Protein AF-A0A3P7V3N7-F1 (afdb_monomer_lite)

Sequence (276 aa):
MIGAKERSRIWDQPQFWEDAFLDAVARERDLIGLDHSPTALLERYSKLSIPERKLWDLKEDRILATVLHNLIAYMVMMKAAKQEIYNVGYRLLGRCRLGSDFSHSISHLLECVAELNGNSIDLIPSMSNSIYQHAFTITIPDPHSDPGNSLILEVYETAYLLRTLGGAIESVRNLANILAIIMIAKAKACVILEVSGDEVNATQMYCKKTKSLFHAIQAAMKRLSYEAKAITNPIQFCMKMVRNADSLQRNLAALGVAEGLEFSNSKFAPRKCAFS

Foldseek 3Di:
DQDPVRQDCCLQDLVSLVVQLVVQLQVLCVLVVNDDDPVVNVVVLVPDDLLRNLVNLVVLLVQLLQSLLVSLQVSQQSVHDLVSSLVSQVVSLVVSPHQPVSSVVSVVVNVCSVPGHNRNRDHADHPSGHQWDDKFWKFFPDPPDPPGFIWIWIHGLFWIWTAHSSGDTPDIGGLVQFFKKKDLLQLQKIWTWGDDPLATDITIMHTPPSVVVRVSSVVSLVSVVKDKDKDPQVLVVVVVRHPPCPVVNVVPVVSDDMIMIGIDHPVPPGPPNPDD

Structure (mmCIF, N/CA/C/O backbone):
data_AF-A0A3P7V3N7-F1
#
_entry.id   AF-A0A3P7V3N7-F1
#
loop_
_atom_site.group_PDB
_atom_site.id
_atom_site.type_symbol
_atom_site.label_atom_id
_atom_site.label_alt_id
_atom_site.label_comp_id
_atom_site.label_asym_id
_atom_site.label_entity_id
_atom_site.label_seq_id
_atom_site.pdbx_PDB_ins_code
_atom_site.Cartn_x
_atom_site.Cartn_y
_atom_site.Cartn_z
_atom_site.occupancy
_atom_site.B_iso_or_equiv
_atom_site.auth_seq_id
_atom_site.auth_comp_id
_atom_site.auth_asym_id
_atom_site.auth_atom_id
_atom_site.pdbx_PDB_model_num
ATOM 1 N N . MET A 1 1 ? -24.814 -13.360 18.017 1.00 52.88 1 MET A N 1
ATOM 2 C CA . MET A 1 1 ? -24.482 -12.151 18.808 1.00 52.88 1 MET A CA 1
ATOM 3 C C . MET A 1 1 ? -24.429 -12.546 20.270 1.00 52.88 1 MET A C 1
ATOM 5 O O . MET A 1 1 ? -25.396 -13.132 20.735 1.00 52.88 1 MET A O 1
ATOM 9 N N . ILE A 1 2 ? -23.322 -12.267 20.961 1.00 56.03 2 ILE A N 1
ATOM 10 C CA . ILE A 1 2 ? -23.134 -12.617 22.378 1.00 56.03 2 ILE A CA 1
ATOM 11 C C . ILE A 1 2 ? -24.223 -11.917 23.209 1.00 56.03 2 ILE A C 1
ATOM 13 O O . ILE A 1 2 ? -24.432 -10.702 23.076 1.00 56.03 2 ILE A O 1
ATOM 17 N N . GLY A 1 3 ? -24.963 -12.682 24.015 1.00 61.38 3 GLY A N 1
ATOM 18 C CA . GLY A 1 3 ? -25.983 -12.137 24.911 1.00 61.38 3 GLY A CA 1
ATOM 19 C C . GLY A 1 3 ? -25.349 -11.249 25.985 1.00 61.38 3 GLY A C 1
ATOM 20 O O . GLY A 1 3 ? -24.213 -11.475 26.392 1.00 61.38 3 GLY A O 1
ATOM 21 N N . ALA A 1 4 ? -26.070 -10.241 26.487 1.00 59.72 4 ALA A N 1
ATOM 22 C CA . ALA A 1 4 ? -25.528 -9.302 27.482 1.00 59.72 4 ALA A CA 1
ATOM 23 C C . ALA A 1 4 ? -24.993 -9.986 28.762 1.00 59.72 4 ALA A C 1
ATOM 25 O O . ALA A 1 4 ? -24.109 -9.444 29.415 1.00 59.72 4 ALA A O 1
ATOM 26 N N . LYS A 1 5 ? -25.492 -11.188 29.098 1.00 62.94 5 LYS A N 1
ATOM 27 C CA . LYS A 1 5 ? -25.042 -11.995 30.247 1.00 62.94 5 LYS A CA 1
ATOM 28 C C . LYS A 1 5 ? -23.786 -12.841 29.987 1.00 62.94 5 LYS A C 1
ATOM 30 O O . LYS A 1 5 ? -23.174 -13.294 30.943 1.00 62.94 5 LYS A O 1
ATOM 35 N N . GLU A 1 6 ? -23.393 -13.037 28.730 1.00 76.81 6 GLU A N 1
ATOM 36 C CA . GLU A 1 6 ? -22.224 -13.844 28.330 1.00 76.81 6 GLU A CA 1
ATOM 37 C C . GLU A 1 6 ? -21.022 -12.976 27.928 1.00 76.81 6 GLU A C 1
ATOM 39 O O . GLU A 1 6 ? -19.937 -13.474 27.627 1.00 76.81 6 GLU A O 1
ATOM 44 N N . ARG A 1 7 ? -21.202 -11.652 27.908 1.00 86.12 7 ARG A N 1
ATOM 45 C CA . ARG A 1 7 ? -20.156 -10.709 27.537 1.00 86.12 7 ARG A CA 1
ATOM 46 C C . ARG A 1 7 ? -19.192 -10.491 28.709 1.00 86.12 7 ARG A C 1
ATOM 48 O O . ARG A 1 7 ? -19.587 -10.019 29.771 1.00 86.12 7 ARG A O 1
ATOM 55 N N . SER A 1 8 ? -17.910 -10.779 28.484 1.00 88.06 8 SER A N 1
ATOM 56 C CA . SER A 1 8 ? -16.847 -10.527 29.467 1.00 88.06 8 SER A CA 1
ATOM 57 C C . SER A 1 8 ? -16.746 -9.045 29.856 1.00 88.06 8 SER A C 1
ATOM 59 O O . SER A 1 8 ? -16.871 -8.158 29.014 1.00 88.06 8 SER A O 1
ATOM 61 N N . ARG A 1 9 ? -16.450 -8.780 31.134 1.00 90.00 9 ARG A N 1
ATOM 62 C CA . ARG A 1 9 ? -16.194 -7.426 31.660 1.00 90.00 9 ARG A CA 1
ATOM 63 C C . ARG A 1 9 ? -14.862 -6.836 31.188 1.00 90.00 9 ARG A C 1
ATOM 65 O O . ARG A 1 9 ? -14.623 -5.651 31.384 1.00 90.00 9 ARG A O 1
ATOM 72 N N . ILE A 1 10 ? -13.989 -7.645 30.580 1.00 92.50 10 ILE A N 1
ATOM 73 C CA . ILE A 1 10 ? -12.700 -7.169 30.057 1.00 92.50 10 ILE A CA 1
ATOM 74 C C . ILE A 1 10 ? -12.887 -6.121 28.950 1.00 92.50 10 ILE A C 1
ATOM 76 O O . ILE A 1 10 ? -12.109 -5.182 28.862 1.00 92.50 10 ILE A O 1
ATOM 80 N N . TRP A 1 11 ? -13.969 -6.222 28.170 1.00 93.12 11 TRP A N 1
ATOM 81 C CA . TRP A 1 11 ? -14.286 -5.282 27.089 1.00 93.12 11 TRP A CA 1
ATOM 82 C C . TRP A 1 11 ? -14.673 -3.887 27.598 1.00 93.12 11 TRP A C 1
ATOM 84 O O . TRP A 1 11 ? -14.670 -2.937 26.819 1.00 93.12 11 TRP A O 1
ATOM 94 N N . ASP A 1 12 ? -15.001 -3.764 28.888 1.00 92.75 12 ASP A N 1
ATOM 95 C CA . ASP A 1 12 ? -15.263 -2.489 29.563 1.00 92.75 12 ASP A CA 1
ATOM 96 C C . ASP A 1 12 ? -13.987 -1.830 30.102 1.00 92.75 12 ASP A C 1
ATOM 98 O O . ASP A 1 12 ? -14.056 -0.724 30.625 1.00 92.75 12 ASP A O 1
ATOM 102 N N . GLN A 1 13 ? -12.828 -2.491 30.004 1.00 95.81 13 GLN A N 1
ATOM 103 C CA . GLN A 1 13 ? -11.552 -1.950 30.465 1.00 95.81 13 GLN A CA 1
ATOM 104 C C . GLN A 1 13 ? -10.866 -1.190 29.321 1.00 95.81 13 GLN A C 1
ATOM 106 O O . GLN A 1 13 ? -10.436 -1.822 28.355 1.00 95.81 13 GLN A O 1
ATOM 111 N N . PRO A 1 14 ? -10.692 0.143 29.401 1.00 94.75 14 PRO A N 1
ATOM 112 C CA . PRO A 1 14 ? -10.059 0.912 28.324 1.00 94.75 14 PRO A CA 1
ATOM 113 C C . PRO A 1 14 ? -8.606 0.491 28.080 1.00 94.75 14 PRO A C 1
ATOM 115 O O . PRO A 1 14 ? -8.167 0.419 26.936 1.00 94.75 14 PRO A O 1
ATOM 118 N N . GLN A 1 15 ? -7.891 0.139 29.155 1.00 95.94 15 GLN A N 1
ATOM 119 C CA . GLN A 1 15 ? -6.503 -0.321 29.095 1.00 95.94 15 GLN A CA 1
ATOM 120 C C . GLN A 1 15 ? -6.343 -1.569 28.221 1.00 95.94 15 GLN A C 1
ATOM 122 O O . GLN A 1 15 ? -5.408 -1.644 27.435 1.00 95.94 15 GLN A O 1
ATOM 127 N N . PHE A 1 16 ? -7.293 -2.507 28.295 1.00 97.38 16 PHE A N 1
ATOM 128 C CA . PHE A 1 16 ? -7.260 -3.714 27.472 1.00 97.38 16 PHE A CA 1
ATOM 129 C C . PHE A 1 16 ? -7.229 -3.378 25.973 1.00 97.38 16 PHE A C 1
ATOM 131 O O . PHE A 1 16 ? -6.487 -3.999 25.218 1.00 97.38 16 PHE A O 1
ATOM 138 N N . TRP A 1 17 ? -8.009 -2.385 25.536 1.00 98.06 17 TRP A N 1
ATOM 139 C CA . TRP A 1 17 ? -8.050 -1.980 24.130 1.00 98.06 17 TRP A CA 1
ATOM 140 C C . TRP A 1 17 ? -6.769 -1.274 23.686 1.00 98.06 17 TRP A C 1
ATOM 142 O O . TRP A 1 17 ? -6.326 -1.474 22.557 1.00 98.06 17 TRP A O 1
ATOM 152 N N . GLU A 1 18 ? -6.156 -0.478 24.564 1.00 97.94 18 GLU A N 1
ATOM 153 C CA . GLU A 1 18 ? -4.856 0.140 24.285 1.00 97.94 18 GLU A CA 1
ATOM 154 C C . GLU A 1 18 ? -3.741 -0.900 24.172 1.00 97.94 18 GLU A C 1
ATOM 156 O O . GLU A 1 18 ? -2.968 -0.851 23.218 1.00 97.94 18 GLU A O 1
ATOM 161 N N . ASP A 1 19 ? -3.689 -1.862 25.092 1.00 97.94 19 ASP A N 1
ATOM 162 C CA . ASP A 1 19 ? -2.689 -2.931 25.066 1.00 97.94 19 ASP A CA 1
ATOM 163 C C . ASP A 1 19 ? -2.882 -3.815 23.827 1.00 97.94 19 ASP A C 1
ATOM 165 O O . ASP A 1 19 ? -1.937 -4.060 23.081 1.00 97.94 19 ASP A O 1
ATOM 169 N N . ALA A 1 20 ? -4.130 -4.194 23.522 1.00 97.75 20 ALA A N 1
ATOM 170 C CA . ALA A 1 20 ? -4.454 -4.962 22.322 1.00 97.75 20 ALA A CA 1
ATOM 171 C C . ALA A 1 20 ? -4.059 -4.228 21.030 1.00 97.75 20 ALA A C 1
ATOM 173 O O . ALA A 1 20 ? -3.601 -4.861 20.077 1.00 97.75 20 ALA A O 1
ATOM 174 N N . PHE A 1 21 ? -4.218 -2.900 20.987 1.00 98.12 21 PHE A N 1
ATOM 175 C CA . PHE A 1 21 ? -3.749 -2.080 19.874 1.00 98.12 21 PHE A CA 1
ATOM 176 C C . PHE A 1 21 ? -2.225 -2.133 19.743 1.00 98.12 21 PHE A C 1
ATOM 178 O O . PHE A 1 21 ? -1.719 -2.398 18.653 1.00 98.12 21 PHE A O 1
ATOM 185 N N . LEU A 1 22 ? -1.495 -1.909 20.838 1.00 96.50 22 LEU A N 1
ATOM 186 C CA . LEU A 1 22 ? -0.032 -1.910 20.836 1.00 96.50 22 LEU A CA 1
ATOM 187 C C . LEU A 1 22 ? 0.534 -3.276 20.430 1.00 96.50 22 LEU A C 1
ATOM 189 O O . LEU A 1 22 ? 1.422 -3.329 19.579 1.00 96.50 22 LEU A O 1
ATOM 193 N N . ASP A 1 23 ? -0.031 -4.364 20.952 1.00 96.06 23 ASP A N 1
ATOM 194 C CA . ASP A 1 23 ? 0.361 -5.733 20.613 1.00 96.06 23 ASP A CA 1
ATOM 195 C C . ASP A 1 23 ? 0.090 -6.059 19.139 1.00 96.06 23 ASP A C 1
ATOM 197 O O . ASP A 1 23 ? 0.915 -6.677 18.460 1.00 96.06 23 ASP A O 1
ATOM 201 N N . ALA A 1 24 ? -1.067 -5.641 18.615 1.00 95.44 24 ALA A N 1
ATOM 202 C CA . ALA A 1 24 ? -1.417 -5.851 17.214 1.00 95.44 24 ALA A CA 1
ATOM 203 C C . ALA A 1 24 ? -0.514 -5.044 16.270 1.00 95.44 24 ALA A C 1
ATOM 205 O O . ALA A 1 24 ? -0.070 -5.572 15.250 1.00 95.44 24 ALA A O 1
ATOM 206 N N . VAL A 1 25 ? -0.198 -3.793 16.621 1.00 94.94 25 VAL A N 1
ATOM 207 C CA . VAL A 1 25 ? 0.746 -2.958 15.867 1.00 94.94 25 VAL A CA 1
ATOM 208 C C . VAL A 1 25 ? 2.150 -3.559 15.895 1.00 94.94 25 VAL A C 1
ATOM 210 O O . VAL A 1 25 ? 2.780 -3.643 14.843 1.00 94.94 25 VAL A O 1
ATOM 213 N N . ALA A 1 26 ? 2.640 -3.993 17.061 1.00 92.31 26 ALA A N 1
ATOM 214 C CA . ALA A 1 26 ? 3.951 -4.628 17.191 1.00 92.31 26 ALA A CA 1
ATOM 215 C C . ALA A 1 26 ? 4.047 -5.868 16.294 1.00 92.31 26 ALA A C 1
ATOM 217 O O . ALA A 1 26 ? 4.934 -5.954 15.450 1.00 92.31 26 ALA A O 1
ATOM 218 N N . ARG A 1 27 ? 3.046 -6.753 16.361 1.00 91.25 27 ARG A N 1
ATOM 219 C CA . ARG A 1 27 ? 2.981 -7.940 15.502 1.00 91.25 27 ARG A CA 1
ATOM 220 C C . ARG A 1 27 ? 2.985 -7.594 14.012 1.00 91.25 27 ARG A C 1
ATOM 222 O O . ARG A 1 27 ? 3.679 -8.244 13.237 1.00 91.25 27 ARG A O 1
ATOM 229 N N . GLU A 1 28 ? 2.200 -6.607 13.583 1.00 91.19 28 GLU A N 1
ATOM 230 C CA . GLU A 1 28 ? 2.175 -6.211 12.170 1.00 91.19 28 GLU A CA 1
ATOM 231 C C . GLU A 1 28 ? 3.518 -5.630 11.721 1.00 91.19 28 GLU A C 1
ATOM 233 O O . GLU A 1 28 ? 3.981 -5.966 10.630 1.00 91.19 28 GLU A O 1
ATOM 238 N N . ARG A 1 29 ? 4.180 -4.823 12.563 1.00 90.38 29 ARG A N 1
ATOM 239 C CA . ARG A 1 29 ? 5.534 -4.317 12.291 1.00 90.38 29 ARG A CA 1
ATOM 240 C C . ARG A 1 29 ? 6.539 -5.459 12.148 1.00 90.38 29 ARG A C 1
ATOM 242 O O . ARG A 1 29 ? 7.332 -5.414 11.206 1.00 90.38 29 ARG A O 1
ATOM 249 N N . ASP A 1 30 ? 6.485 -6.480 13.001 1.00 87.69 30 ASP A N 1
ATOM 250 C CA . ASP A 1 30 ? 7.354 -7.662 12.910 1.00 87.69 30 ASP A CA 1
ATOM 251 C C . ASP A 1 30 ? 7.165 -8.380 11.569 1.00 87.69 30 ASP A C 1
ATOM 253 O O . ASP A 1 30 ? 8.128 -8.627 10.839 1.00 87.69 30 ASP A O 1
ATOM 257 N N . LEU A 1 31 ? 5.908 -8.665 11.207 1.00 85.38 31 LEU A N 1
ATOM 258 C CA . LEU A 1 31 ? 5.558 -9.431 10.007 1.00 85.38 31 LEU A CA 1
ATOM 259 C C . LEU A 1 31 ? 6.044 -8.770 8.715 1.00 85.38 31 LEU A C 1
ATOM 261 O O . LEU A 1 31 ? 6.457 -9.463 7.785 1.00 85.38 31 LEU A O 1
ATOM 265 N N . ILE A 1 32 ? 6.006 -7.438 8.647 1.00 80.19 32 ILE A N 1
ATOM 266 C CA . ILE A 1 32 ? 6.439 -6.697 7.456 1.00 80.19 32 ILE A CA 1
ATOM 267 C C . ILE A 1 32 ? 7.892 -6.198 7.545 1.00 80.19 32 ILE A C 1
ATOM 269 O O . ILE A 1 32 ? 8.370 -5.517 6.629 1.00 80.19 32 ILE A O 1
ATOM 273 N N . GLY A 1 33 ? 8.594 -6.519 8.637 1.00 80.00 33 GLY A N 1
ATOM 274 C CA . GLY A 1 33 ? 9.985 -6.137 8.874 1.00 80.00 33 GLY A CA 1
ATOM 275 C C . GLY A 1 33 ? 10.189 -4.639 9.112 1.00 80.00 33 GLY A C 1
ATOM 276 O O . GLY A 1 33 ? 11.184 -4.078 8.644 1.00 80.00 33 GLY A O 1
ATOM 277 N N . LEU A 1 34 ? 9.239 -3.976 9.781 1.00 80.81 34 LEU A N 1
ATOM 278 C CA . LEU A 1 34 ? 9.401 -2.630 10.339 1.00 80.81 34 LEU A CA 1
ATOM 279 C C . LEU A 1 34 ? 9.853 -2.637 11.802 1.00 80.81 34 LEU A C 1
ATOM 281 O O . LEU A 1 34 ? 10.361 -1.607 12.248 1.00 80.81 34 LEU A O 1
ATOM 285 N N . ASP A 1 35 ? 9.743 -3.751 12.526 1.00 76.69 35 ASP A N 1
ATOM 286 C CA . ASP A 1 35 ? 10.222 -3.810 13.907 1.00 76.69 35 ASP A CA 1
ATOM 287 C C . ASP A 1 35 ? 11.753 -3.777 13.977 1.00 76.69 35 ASP A C 1
ATOM 289 O O . ASP A 1 35 ? 12.458 -4.569 13.348 1.00 76.69 35 ASP A O 1
ATOM 293 N N . HIS A 1 36 ? 12.273 -2.774 14.681 1.00 66.50 36 HIS A N 1
ATOM 294 C CA . HIS A 1 36 ? 13.702 -2.556 14.866 1.00 66.50 36 HIS A CA 1
ATOM 295 C C . HIS A 1 36 ? 13.946 -2.015 16.270 1.00 66.50 36 HIS A C 1
ATOM 297 O O . HIS A 1 36 ? 13.225 -1.138 16.746 1.00 66.50 36 HIS A O 1
ATOM 303 N N . SER A 1 37 ? 15.056 -2.444 16.880 1.00 72.50 37 SER A N 1
ATOM 304 C CA . SER A 1 37 ? 15.587 -1.791 18.080 1.00 72.50 37 SER A CA 1
ATOM 305 C C . SER A 1 37 ? 15.686 -0.268 17.866 1.00 72.50 37 SER A C 1
ATOM 307 O O . SER A 1 37 ? 16.150 0.153 16.796 1.00 72.50 37 SER A O 1
ATOM 309 N N . PRO A 1 38 ? 15.318 0.566 18.862 1.00 69.69 38 PRO A N 1
ATOM 310 C CA . PRO A 1 38 ? 15.314 2.025 18.736 1.00 69.69 38 PRO A CA 1
ATOM 311 C C . PRO A 1 38 ? 16.618 2.603 18.167 1.00 69.69 38 PRO A C 1
ATOM 313 O O . PRO A 1 38 ? 16.592 3.495 17.321 1.00 69.69 38 PRO A O 1
ATOM 316 N N . THR A 1 39 ? 17.770 2.062 18.569 1.00 73.31 39 THR A N 1
ATOM 317 C CA . THR A 1 39 ? 19.085 2.516 18.091 1.00 73.31 39 THR A CA 1
ATOM 318 C C . THR A 1 39 ? 19.306 2.188 16.614 1.00 73.31 39 THR A C 1
ATOM 320 O O . THR A 1 39 ? 19.735 3.049 15.846 1.00 73.31 39 THR A O 1
ATOM 323 N N . ALA A 1 40 ? 18.961 0.968 16.196 1.00 73.69 40 ALA A N 1
ATOM 324 C CA . ALA A 1 40 ? 19.083 0.540 14.804 1.00 73.69 40 ALA A CA 1
ATOM 325 C C . ALA A 1 40 ? 18.126 1.321 13.888 1.00 73.69 40 ALA A C 1
ATOM 327 O O . ALA A 1 40 ? 18.487 1.666 12.761 1.00 73.69 40 ALA A O 1
ATOM 328 N N . LEU A 1 41 ? 16.926 1.644 14.384 1.00 74.94 41 LEU A N 1
ATOM 329 C CA . LEU A 1 41 ? 15.950 2.456 13.663 1.00 74.94 41 LEU A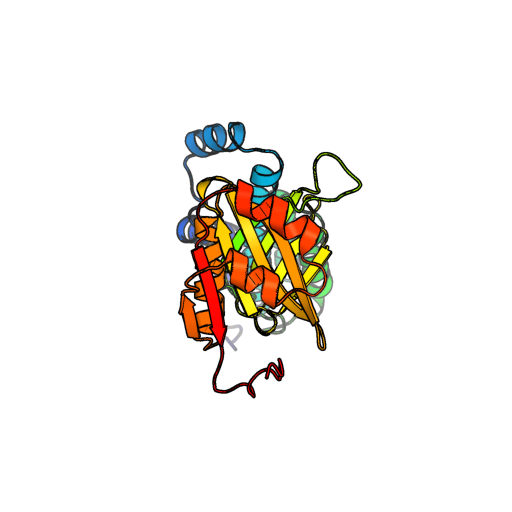 CA 1
ATOM 330 C C . LEU A 1 41 ? 16.476 3.875 13.420 1.00 74.94 41 LEU A C 1
ATOM 332 O O . LEU A 1 41 ? 16.444 4.346 12.284 1.00 74.94 41 LEU A O 1
ATOM 336 N N . LEU A 1 42 ? 17.002 4.537 14.455 1.00 77.62 42 LEU A N 1
ATOM 337 C CA . LEU A 1 42 ? 17.545 5.896 14.351 1.00 77.62 42 LEU A CA 1
ATOM 338 C C . LEU A 1 42 ? 18.747 5.958 13.403 1.00 77.62 42 LEU A C 1
ATOM 340 O O . LEU A 1 42 ? 18.817 6.834 12.535 1.00 77.62 42 LEU A O 1
ATOM 344 N N . GLU A 1 43 ? 19.665 4.996 13.512 1.00 80.50 43 GLU A N 1
ATOM 345 C CA . GLU A 1 43 ? 20.828 4.932 12.630 1.00 80.50 43 GLU A CA 1
ATOM 346 C C . GLU A 1 43 ? 20.400 4.710 11.173 1.00 80.50 43 GLU A C 1
ATOM 348 O O . GLU A 1 43 ? 20.886 5.386 10.263 1.00 80.50 43 GLU A O 1
ATOM 353 N N . ARG A 1 44 ? 19.429 3.823 10.933 1.00 80.19 44 ARG A N 1
ATOM 354 C CA . ARG A 1 44 ? 18.873 3.597 9.597 1.00 80.19 44 ARG A CA 1
ATOM 355 C C . ARG A 1 44 ? 18.187 4.848 9.059 1.00 80.19 44 ARG A C 1
ATOM 357 O O . ARG A 1 44 ? 18.469 5.240 7.929 1.00 80.19 44 ARG A O 1
ATOM 364 N N . TYR A 1 45 ? 17.323 5.477 9.853 1.00 81.12 45 TYR A N 1
ATOM 365 C CA . TYR A 1 45 ? 16.524 6.638 9.453 1.00 81.12 45 TYR A CA 1
ATOM 366 C C . TYR A 1 45 ? 17.399 7.840 9.072 1.00 81.12 45 TYR A C 1
ATOM 368 O O . TYR A 1 45 ? 17.109 8.533 8.092 1.00 81.12 45 TYR A O 1
ATOM 376 N N . SER A 1 46 ? 18.518 8.043 9.779 1.00 82.38 46 SER A N 1
ATOM 377 C CA . SER A 1 46 ? 19.487 9.102 9.454 1.00 82.38 46 SER A CA 1
ATOM 378 C C . SER A 1 46 ? 20.166 8.908 8.090 1.00 82.38 46 SER A C 1
ATOM 380 O O . SER A 1 46 ? 20.516 9.887 7.434 1.00 82.38 46 SER A O 1
ATOM 382 N N . LYS A 1 47 ? 20.289 7.659 7.618 1.00 85.56 47 LYS A N 1
ATOM 383 C CA . LYS A 1 47 ? 20.894 7.304 6.322 1.00 85.56 47 LYS A CA 1
ATOM 384 C C . LYS A 1 47 ? 19.897 7.298 5.154 1.00 85.56 47 LYS A C 1
ATOM 386 O O . LYS A 1 47 ? 20.318 7.164 4.006 1.00 85.56 47 LYS A O 1
ATOM 391 N N . LEU A 1 48 ? 18.591 7.412 5.416 1.00 86.12 48 LEU A N 1
ATOM 392 C CA . LEU A 1 48 ? 17.561 7.425 4.372 1.00 86.12 48 LEU A CA 1
ATOM 393 C C . LEU A 1 48 ? 17.533 8.768 3.628 1.00 86.12 48 LEU A C 1
ATOM 395 O O . LEU A 1 48 ? 17.740 9.833 4.212 1.00 86.12 48 LEU A O 1
ATOM 399 N N . SER A 1 49 ? 17.214 8.740 2.334 1.00 87.88 49 SER A N 1
ATOM 400 C CA . SER A 1 49 ? 16.833 9.954 1.608 1.00 87.88 49 SER A CA 1
ATOM 401 C C . SER A 1 49 ? 15.454 10.456 2.058 1.00 87.88 49 SER A C 1
ATOM 403 O O . SER A 1 49 ? 14.684 9.723 2.679 1.00 87.88 49 SER A O 1
ATOM 405 N N . ILE A 1 50 ? 15.103 11.705 1.726 1.00 88.50 50 ILE A N 1
ATOM 406 C CA . ILE A 1 50 ? 13.773 12.265 2.039 1.00 88.50 50 ILE A CA 1
ATOM 407 C C . ILE A 1 50 ? 12.636 11.378 1.490 1.00 88.50 50 ILE A C 1
ATOM 409 O O . ILE A 1 50 ? 11.750 11.029 2.270 1.00 88.50 50 ILE A O 1
ATOM 413 N N . PRO A 1 51 ? 12.654 10.939 0.214 1.00 87.44 51 PRO A N 1
ATOM 414 C CA . PRO A 1 51 ? 11.620 10.038 -0.291 1.00 87.44 51 PRO A CA 1
ATOM 415 C C . PRO A 1 51 ? 11.569 8.681 0.418 1.00 87.44 51 PRO A C 1
ATOM 417 O O . PRO A 1 51 ? 10.494 8.114 0.588 1.00 87.44 51 PRO A O 1
ATOM 420 N N . GLU A 1 52 ? 12.722 8.149 0.834 1.00 88.00 52 GLU A N 1
ATOM 421 C CA . GLU A 1 52 ? 12.772 6.893 1.579 1.00 88.00 52 GLU A CA 1
ATOM 422 C C . GLU A 1 52 ? 12.158 7.072 2.966 1.00 88.00 52 GLU A C 1
ATOM 424 O O . GLU A 1 52 ? 11.348 6.244 3.358 1.00 88.00 52 GLU A O 1
ATOM 429 N N . ARG A 1 53 ? 12.454 8.170 3.674 1.00 89.19 53 ARG A N 1
ATOM 430 C CA . ARG A 1 53 ? 11.779 8.498 4.940 1.00 89.19 53 ARG A CA 1
ATOM 431 C C . ARG A 1 53 ? 10.269 8.591 4.761 1.00 89.19 53 ARG A C 1
ATOM 433 O O . ARG A 1 53 ? 9.541 7.931 5.484 1.00 89.19 53 ARG A O 1
ATOM 440 N N . LYS A 1 54 ? 9.803 9.296 3.727 1.00 89.88 54 LYS A N 1
ATOM 441 C CA . LYS A 1 54 ? 8.367 9.407 3.428 1.00 89.88 54 LYS A CA 1
ATOM 442 C C . LYS A 1 54 ? 7.704 8.068 3.124 1.00 89.88 54 LYS A C 1
ATOM 444 O O . LYS A 1 54 ? 6.576 7.839 3.541 1.00 89.88 54 LYS A O 1
ATOM 449 N N . LEU A 1 55 ? 8.403 7.166 2.441 1.00 89.06 55 LEU A N 1
ATOM 450 C CA . LEU A 1 55 ? 7.926 5.802 2.234 1.00 89.06 55 LEU A CA 1
ATOM 451 C C . LEU A 1 55 ? 7.835 5.012 3.551 1.00 89.06 55 LEU A C 1
ATOM 453 O O . LEU A 1 55 ? 6.931 4.197 3.707 1.00 89.06 55 LEU A O 1
ATOM 457 N N . TRP A 1 56 ? 8.769 5.220 4.479 1.00 87.69 56 TRP A N 1
ATOM 458 C CA . TRP A 1 56 ? 8.720 4.609 5.809 1.00 87.69 56 TRP A CA 1
ATOM 459 C C . TRP A 1 56 ? 7.551 5.142 6.631 1.00 87.69 56 TRP A C 1
ATOM 461 O O . TRP A 1 56 ? 6.764 4.337 7.122 1.00 87.69 56 TRP A O 1
ATOM 471 N N . ASP A 1 57 ? 7.397 6.465 6.686 1.00 89.38 57 ASP A N 1
ATOM 472 C CA . ASP A 1 57 ? 6.283 7.129 7.367 1.00 89.38 57 ASP A CA 1
ATOM 473 C C . ASP A 1 57 ? 4.936 6.611 6.820 1.00 89.38 57 ASP A C 1
ATOM 475 O O . ASP A 1 57 ? 4.064 6.214 7.583 1.00 89.38 57 ASP A O 1
ATOM 479 N N . LEU A 1 58 ? 4.795 6.493 5.491 1.00 88.75 58 LEU A N 1
ATOM 480 C CA . LEU A 1 58 ? 3.579 5.976 4.849 1.00 88.75 58 LEU A CA 1
ATOM 481 C C . LEU A 1 58 ? 3.251 4.527 5.249 1.00 88.75 58 LEU A C 1
ATOM 483 O O . LEU A 1 58 ? 2.083 4.175 5.420 1.00 88.75 58 LEU A O 1
ATOM 487 N N . LYS A 1 59 ? 4.267 3.661 5.348 1.00 88.56 59 LYS A N 1
ATOM 488 C CA . LYS A 1 59 ? 4.064 2.271 5.780 1.00 88.56 59 LYS A CA 1
ATOM 489 C C . LYS A 1 59 ? 3.643 2.213 7.242 1.00 88.56 59 LYS A C 1
ATOM 491 O O . LYS A 1 59 ? 2.734 1.464 7.573 1.00 88.56 59 LYS A O 1
ATOM 496 N N . GLU A 1 60 ? 4.278 3.009 8.088 1.00 91.19 60 GLU A N 1
ATOM 497 C CA . GLU A 1 60 ? 3.949 3.088 9.505 1.00 91.19 60 GLU A CA 1
ATOM 498 C C . GLU A 1 60 ? 2.509 3.580 9.716 1.00 91.19 60 GLU A C 1
ATOM 500 O O . GLU A 1 60 ? 1.708 2.897 10.357 1.00 91.19 60 GLU A O 1
ATOM 505 N N . ASP A 1 61 ? 2.142 4.689 9.069 1.00 92.38 61 ASP A N 1
ATOM 506 C CA . ASP A 1 61 ? 0.792 5.254 9.114 1.00 92.38 61 ASP A CA 1
ATOM 507 C C . ASP A 1 61 ? -0.270 4.234 8.699 1.00 92.38 61 ASP A C 1
ATOM 509 O O . ASP A 1 61 ? -1.318 4.121 9.336 1.00 92.38 61 ASP A O 1
ATOM 513 N N . ARG A 1 62 ? 0.001 3.444 7.654 1.00 90.62 62 ARG A N 1
ATOM 514 C CA . ARG A 1 62 ? -0.942 2.432 7.174 1.00 90.62 62 ARG A CA 1
ATOM 515 C C . ARG A 1 62 ? -1.142 1.304 8.193 1.00 90.62 62 ARG A C 1
ATOM 517 O O . ARG A 1 62 ? -2.277 0.844 8.315 1.00 90.62 62 ARG A O 1
ATOM 524 N N . ILE A 1 63 ? -0.114 0.870 8.937 1.00 93.06 63 ILE A N 1
ATOM 525 C CA . ILE A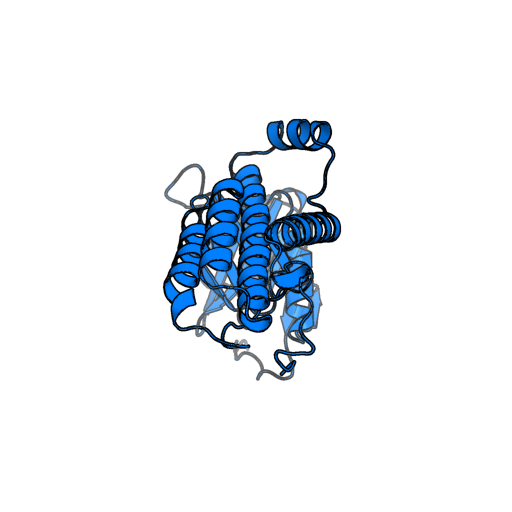 1 63 ? -0.298 -0.112 10.030 1.00 93.06 63 ILE A CA 1
ATOM 526 C C . ILE A 1 63 ? -1.180 0.502 11.108 1.00 93.06 63 ILE A C 1
ATOM 528 O O . ILE A 1 63 ? -2.222 -0.057 11.447 1.00 93.06 63 ILE A O 1
ATOM 532 N N . LEU A 1 64 ? -0.768 1.661 11.620 1.00 95.56 64 LEU A N 1
ATOM 533 C CA . LEU A 1 64 ? -1.417 2.322 12.745 1.00 95.56 64 LEU A CA 1
ATOM 534 C C . LEU A 1 64 ? -2.889 2.622 12.441 1.00 95.56 64 LEU A C 1
ATOM 536 O O . LEU A 1 64 ? -3.760 2.279 13.237 1.00 95.56 64 LEU A O 1
ATOM 540 N N . ALA A 1 65 ? -3.179 3.180 11.263 1.00 95.88 65 ALA A N 1
ATOM 541 C CA . ALA A 1 65 ? -4.539 3.475 10.830 1.00 95.88 65 ALA A CA 1
ATOM 542 C C . ALA A 1 65 ? -5.382 2.203 10.658 1.00 95.88 65 ALA A C 1
ATOM 544 O O . ALA A 1 65 ? -6.511 2.151 11.135 1.00 95.88 65 ALA A O 1
ATOM 545 N N . THR A 1 66 ? -4.836 1.155 10.032 1.00 95.75 66 THR A N 1
ATOM 546 C CA . THR A 1 66 ? -5.566 -0.109 9.815 1.00 95.75 66 THR A CA 1
ATOM 547 C C . THR A 1 66 ? -5.905 -0.791 11.138 1.00 95.75 66 THR A C 1
ATOM 549 O O . THR A 1 66 ? -7.044 -1.207 11.353 1.00 95.75 66 THR A O 1
ATOM 552 N N . VAL A 1 67 ? -4.932 -0.892 12.048 1.00 97.00 67 VAL A N 1
ATOM 553 C CA . VAL A 1 67 ? -5.147 -1.517 13.356 1.00 97.00 67 VAL A CA 1
ATOM 554 C C . VAL A 1 67 ? -6.119 -0.684 14.189 1.00 97.00 67 VAL A C 1
ATOM 556 O O . VAL A 1 67 ? -7.006 -1.261 14.808 1.00 97.00 67 VAL A O 1
ATOM 559 N N . LEU A 1 68 ? -6.024 0.651 14.161 1.00 98.25 68 LEU A N 1
ATOM 560 C CA . LEU A 1 68 ? -6.934 1.528 14.903 1.00 98.25 68 LEU A CA 1
ATOM 561 C C . LEU A 1 68 ? -8.368 1.464 14.361 1.00 98.25 68 LEU A C 1
ATOM 563 O O . LEU A 1 68 ? -9.308 1.355 15.146 1.00 98.25 68 LEU A O 1
ATOM 567 N N . HIS A 1 69 ? -8.544 1.459 13.036 1.00 98.12 69 HIS A N 1
ATOM 568 C CA . HIS A 1 69 ? -9.846 1.254 12.390 1.00 98.12 69 HIS A CA 1
ATOM 569 C C . HIS A 1 69 ? -10.482 -0.060 12.846 1.00 98.12 69 HIS A C 1
ATOM 571 O O . HIS A 1 69 ? -11.612 -0.082 13.334 1.00 98.12 69 HIS A O 1
ATOM 577 N N . ASN A 1 70 ? -9.732 -1.159 12.741 1.00 97.75 70 ASN A N 1
ATOM 578 C CA . ASN A 1 70 ? -10.219 -2.479 13.126 1.00 97.75 70 ASN A CA 1
ATOM 579 C C . ASN A 1 70 ? -10.469 -2.585 14.635 1.00 97.75 70 ASN A C 1
ATOM 581 O O . ASN A 1 70 ? -11.422 -3.238 15.047 1.00 97.75 70 ASN A O 1
ATOM 585 N N . LEU A 1 71 ? -9.660 -1.924 15.469 1.00 98.12 71 LEU A N 1
ATOM 586 C CA . LEU A 1 71 ? -9.884 -1.841 16.912 1.00 98.12 71 LEU A CA 1
ATOM 587 C C . LEU A 1 71 ? -11.237 -1.187 17.208 1.00 98.12 71 LEU A C 1
ATOM 589 O O . LEU A 1 71 ? -12.028 -1.757 17.952 1.00 98.12 71 LEU A O 1
ATOM 593 N N . ILE A 1 72 ? -11.533 -0.041 16.584 1.00 98.25 72 ILE A N 1
ATOM 594 C CA . ILE A 1 72 ? -12.823 0.649 16.730 1.00 98.25 72 ILE A CA 1
ATOM 595 C C . ILE A 1 72 ? -13.969 -0.266 16.274 1.00 98.25 72 ILE A C 1
ATOM 597 O O . ILE A 1 72 ? -14.971 -0.390 16.982 1.00 98.25 72 ILE A O 1
ATOM 601 N N . ALA A 1 73 ? -13.803 -0.972 15.150 1.00 97.81 73 ALA A N 1
ATOM 602 C CA . ALA A 1 73 ? -14.768 -1.963 14.675 1.00 97.81 73 ALA A CA 1
ATOM 603 C C . ALA A 1 73 ? -15.033 -3.063 15.718 1.00 97.81 73 ALA A C 1
ATOM 605 O O . ALA A 1 73 ? -16.188 -3.355 16.041 1.00 97.81 73 ALA A O 1
ATOM 606 N N . TYR A 1 74 ? -13.977 -3.622 16.315 1.00 97.12 74 TYR A N 1
ATOM 607 C CA . TYR A 1 74 ? -14.104 -4.618 17.375 1.00 97.12 74 TYR A CA 1
ATOM 608 C C . TYR A 1 74 ? -14.751 -4.049 18.640 1.00 97.12 74 TYR A C 1
ATOM 610 O O . TYR A 1 74 ? -15.597 -4.718 19.230 1.00 97.12 74 TYR A O 1
ATOM 618 N N . MET A 1 75 ? -14.430 -2.820 19.047 1.00 97.31 75 MET A N 1
ATOM 619 C CA . MET A 1 75 ? -15.076 -2.182 20.198 1.00 97.31 75 MET A CA 1
ATOM 620 C C . MET A 1 75 ? -16.588 -2.030 19.984 1.00 97.31 75 MET A C 1
ATOM 622 O O . MET A 1 75 ? -17.373 -2.348 20.883 1.00 97.31 75 MET A O 1
ATOM 626 N N . VAL A 1 76 ? -17.012 -1.613 18.784 1.00 96.69 76 VAL A N 1
ATOM 627 C CA . VAL A 1 76 ? -18.433 -1.525 18.406 1.00 96.69 76 VAL A CA 1
ATOM 628 C C . VAL A 1 76 ? -19.091 -2.909 18.402 1.00 96.69 76 VAL A C 1
ATOM 630 O O . VAL A 1 76 ? -20.156 -3.080 19.003 1.00 96.69 76 VAL A O 1
ATOM 633 N N . MET A 1 77 ? -18.444 -3.915 17.806 1.00 95.00 77 MET A N 1
ATOM 634 C CA . MET A 1 77 ? -18.934 -5.299 17.768 1.00 95.00 77 MET A CA 1
ATOM 635 C C . MET A 1 77 ? -19.114 -5.887 19.170 1.00 95.00 77 MET A C 1
ATOM 637 O O . MET A 1 77 ? -20.128 -6.530 19.462 1.00 95.00 77 MET A O 1
ATOM 641 N N . MET A 1 78 ? -18.160 -5.620 20.062 1.00 94.06 78 MET A N 1
ATOM 642 C CA . MET A 1 78 ? -18.195 -6.067 21.451 1.00 94.06 78 MET A CA 1
ATOM 643 C C . MET A 1 78 ? -19.112 -5.214 22.327 1.00 94.06 78 MET A C 1
ATOM 645 O O . MET A 1 78 ? -19.258 -5.524 23.506 1.00 94.06 78 MET A O 1
ATOM 649 N N . LYS A 1 79 ? -19.799 -4.209 21.764 1.00 93.62 79 LYS A N 1
ATOM 650 C CA . LYS A 1 79 ? -20.741 -3.296 22.434 1.00 93.62 79 LYS A CA 1
ATOM 651 C C . LYS A 1 79 ? -20.096 -2.411 23.507 1.00 93.62 79 LYS A C 1
ATOM 653 O O . LYS A 1 79 ? -20.752 -2.096 24.501 1.00 93.62 79 LYS A O 1
ATOM 658 N N . ALA A 1 80 ? -18.809 -2.082 23.390 1.00 94.88 80 ALA A N 1
ATOM 659 C CA . ALA A 1 80 ? -18.142 -1.189 24.340 1.00 94.88 80 ALA A CA 1
ATOM 660 C C . ALA A 1 80 ? -18.929 0.127 24.489 1.00 94.88 80 ALA A C 1
ATOM 662 O O . ALA A 1 80 ? -19.601 0.570 23.551 1.00 94.88 80 ALA A O 1
ATOM 663 N N . ALA A 1 81 ? -18.883 0.737 25.676 1.00 94.81 81 ALA A N 1
ATOM 664 C CA . ALA A 1 81 ? -19.578 1.997 25.910 1.00 94.81 81 ALA A CA 1
ATOM 665 C C . ALA A 1 81 ? -19.081 3.056 24.915 1.00 94.81 81 ALA A C 1
ATOM 667 O O . ALA A 1 81 ? -17.877 3.217 24.737 1.00 94.81 81 ALA A O 1
ATOM 668 N N . LYS A 1 82 ? -20.002 3.792 24.281 1.00 95.88 82 LYS A N 1
ATOM 669 C CA . LYS A 1 82 ? -19.668 4.767 23.226 1.00 95.88 82 LYS A CA 1
ATOM 670 C C . LYS A 1 82 ? -18.613 5.770 23.687 1.00 95.88 82 LYS A C 1
ATOM 672 O O . LYS A 1 82 ? -17.638 5.993 22.979 1.00 95.88 82 LYS A O 1
ATOM 677 N N . GLN A 1 83 ? -18.761 6.279 24.911 1.00 96.38 83 GLN A N 1
ATOM 678 C CA . GLN A 1 83 ? -17.788 7.182 25.522 1.00 96.38 83 GLN A CA 1
ATOM 679 C C . GLN A 1 83 ? -16.381 6.578 25.598 1.00 96.38 83 GLN A C 1
ATOM 681 O O . GLN A 1 83 ? -15.407 7.274 25.331 1.00 96.38 83 GLN A O 1
ATOM 686 N N . GLU A 1 84 ? -16.260 5.283 25.895 1.00 96.62 84 GLU A N 1
ATOM 687 C CA . GLU A 1 84 ? -14.959 4.613 25.940 1.00 96.62 84 GLU A CA 1
ATOM 688 C C . GLU A 1 84 ? -14.355 4.417 24.551 1.00 96.62 84 GLU A C 1
ATOM 690 O O . GLU A 1 84 ? -13.146 4.568 24.391 1.00 96.62 84 GLU A O 1
ATOM 695 N N . ILE A 1 85 ? -15.180 4.169 23.529 1.00 98.19 85 ILE A N 1
ATOM 696 C CA . ILE A 1 85 ? -14.719 4.130 22.133 1.00 98.19 85 ILE A CA 1
ATOM 697 C C . ILE A 1 85 ? -14.115 5.481 21.739 1.00 98.19 85 ILE A C 1
ATOM 699 O O . ILE A 1 85 ? -13.011 5.517 21.199 1.00 98.19 85 ILE A O 1
ATOM 703 N N . TYR A 1 86 ? -14.784 6.592 22.066 1.00 98.25 86 TYR A N 1
ATOM 704 C CA . TYR A 1 86 ? -14.245 7.935 21.831 1.00 98.25 86 TYR A CA 1
ATOM 705 C C . TYR A 1 86 ? -12.941 8.173 22.600 1.00 98.25 86 TYR A C 1
ATOM 707 O O . TYR A 1 86 ? -11.953 8.621 22.018 1.00 98.25 86 TYR A O 1
ATOM 715 N N . ASN A 1 87 ? -12.917 7.844 23.895 1.00 97.62 87 ASN A N 1
ATOM 716 C CA . ASN A 1 87 ? -11.759 8.064 24.759 1.00 97.62 87 ASN A CA 1
ATOM 717 C C . ASN A 1 87 ? -10.520 7.303 24.270 1.00 97.62 87 ASN A C 1
ATOM 719 O O . ASN A 1 87 ? -9.440 7.888 24.188 1.00 97.62 87 ASN A O 1
ATOM 723 N N . VAL A 1 88 ? -10.667 6.011 23.960 1.00 98.25 88 VAL A N 1
ATOM 724 C CA . VAL A 1 88 ? -9.577 5.165 23.452 1.00 98.25 88 VAL A CA 1
ATOM 725 C C . VAL A 1 88 ? -9.194 5.600 22.039 1.00 98.25 88 VAL A C 1
ATOM 727 O O . VAL A 1 88 ? -8.018 5.835 21.769 1.00 98.25 88 VAL A O 1
ATOM 730 N N . GLY A 1 89 ? -10.180 5.781 21.158 1.00 97.94 89 GLY A N 1
ATOM 731 C CA . GLY A 1 89 ? -9.978 6.139 19.758 1.00 97.94 89 GLY A CA 1
ATOM 732 C C . GLY A 1 89 ? -9.204 7.442 19.576 1.00 97.94 89 GLY A C 1
ATOM 733 O O . GLY A 1 89 ? -8.150 7.439 18.941 1.00 97.94 89 GLY A O 1
ATOM 734 N N . TYR A 1 90 ? -9.660 8.545 20.181 1.00 97.75 90 TYR A N 1
ATOM 735 C CA . TYR A 1 90 ? -8.975 9.838 20.059 1.00 97.75 90 TYR A CA 1
ATOM 736 C C . TYR A 1 90 ? -7.611 9.857 20.758 1.00 97.75 90 TYR A C 1
ATOM 738 O O . TYR A 1 90 ? -6.676 10.497 20.272 1.00 97.75 90 TYR A O 1
ATOM 746 N N . ARG A 1 91 ? -7.455 9.133 21.874 1.00 97.50 91 ARG A N 1
ATOM 747 C CA . ARG A 1 91 ? -6.168 9.026 22.578 1.00 97.50 91 ARG A CA 1
ATOM 748 C C . ARG A 1 91 ? -5.135 8.280 21.742 1.00 97.50 91 ARG A C 1
ATOM 750 O O . ARG A 1 91 ? -4.007 8.756 21.613 1.00 97.50 91 ARG A O 1
ATOM 757 N N . LEU A 1 92 ? -5.509 7.139 21.164 1.00 98.12 92 LEU A N 1
ATOM 758 C CA . LEU A 1 92 ? -4.639 6.380 20.269 1.00 98.12 92 LEU A CA 1
ATOM 759 C C . LEU A 1 92 ? -4.339 7.172 18.996 1.00 98.12 92 LEU A C 1
ATOM 761 O O . LEU A 1 92 ? -3.174 7.270 18.618 1.00 98.12 92 LEU A O 1
ATOM 765 N N . LEU A 1 93 ? -5.341 7.819 18.396 1.00 97.19 93 LEU A N 1
ATOM 766 C CA . LEU A 1 93 ? -5.158 8.690 17.234 1.00 97.19 93 LEU A CA 1
ATOM 767 C C . LEU A 1 93 ? -4.119 9.793 17.505 1.00 97.19 93 LEU A C 1
ATOM 769 O O . LEU A 1 93 ? -3.176 9.962 16.730 1.00 97.19 93 LEU A O 1
ATOM 773 N N . GLY A 1 94 ? -4.232 10.485 18.645 1.00 96.00 94 GLY A N 1
ATOM 774 C CA . GLY A 1 94 ? -3.279 11.519 19.059 1.00 96.00 94 GLY A CA 1
ATOM 775 C C . GLY A 1 94 ? -1.858 10.996 19.312 1.00 96.00 94 GLY A C 1
ATOM 776 O O . GLY A 1 94 ? -0.885 11.717 19.089 1.00 96.00 94 GLY A O 1
ATOM 777 N N . ARG A 1 95 ? -1.714 9.731 19.732 1.00 95.62 95 ARG A N 1
ATOM 778 C CA . ARG A 1 95 ? -0.406 9.073 19.908 1.00 95.62 95 ARG A CA 1
ATOM 779 C C . ARG A 1 95 ? 0.211 8.613 18.585 1.00 95.62 95 ARG A C 1
ATOM 781 O O . ARG A 1 95 ? 1.430 8.676 18.456 1.00 95.62 95 ARG A O 1
ATOM 788 N N . CYS A 1 96 ? -0.603 8.180 17.621 1.00 93.75 96 CYS A N 1
ATOM 789 C CA . CYS A 1 96 ? -0.131 7.640 16.343 1.00 93.75 96 CYS A CA 1
ATOM 790 C C . CYS A 1 96 ? 0.523 8.696 15.443 1.00 93.75 96 CYS A C 1
ATOM 792 O O . CYS A 1 96 ? 1.401 8.347 14.665 1.00 93.75 96 CYS A O 1
ATOM 794 N N . ARG A 1 97 ? 0.125 9.976 15.559 1.00 90.25 97 ARG A N 1
ATOM 795 C CA . ARG A 1 97 ? 0.642 11.089 14.731 1.00 90.25 97 ARG A CA 1
ATOM 796 C C . ARG A 1 97 ? 0.558 10.811 13.223 1.00 90.25 97 ARG A C 1
ATOM 798 O O . ARG A 1 97 ? 1.488 11.110 12.480 1.00 90.25 97 ARG A O 1
ATOM 805 N N . LEU A 1 98 ? -0.574 10.253 12.806 1.00 92.44 98 LEU A N 1
ATOM 806 C CA . LEU A 1 98 ? -0.831 9.870 11.423 1.00 92.44 98 LEU A CA 1
ATOM 807 C C . LEU A 1 98 ? -0.766 11.069 10.472 1.00 92.44 98 LEU A C 1
ATOM 809 O O . LEU A 1 98 ? -1.160 12.184 10.830 1.00 92.44 98 LEU A O 1
ATOM 813 N N . GLY A 1 99 ? -0.377 10.813 9.223 1.00 89.50 99 GLY A N 1
ATOM 814 C CA . GLY A 1 99 ? -0.611 11.732 8.116 1.00 89.50 99 GLY A CA 1
ATOM 815 C C . GLY A 1 99 ? -2.089 12.128 7.981 1.00 89.50 99 GLY A C 1
ATOM 816 O O . GLY A 1 99 ? -2.996 11.394 8.381 1.00 89.50 99 GLY A O 1
ATOM 817 N N . SER A 1 100 ? -2.327 13.308 7.398 1.00 89.19 100 SER A N 1
ATOM 818 C CA . SER A 1 100 ? -3.646 13.963 7.361 1.00 89.19 100 SER A CA 1
ATOM 819 C C . SER A 1 100 ? -4.768 13.059 6.844 1.00 89.19 100 SER A C 1
ATOM 821 O O . SER A 1 100 ? -5.817 12.982 7.477 1.00 89.19 100 SER A O 1
ATOM 823 N N . ASP A 1 101 ? -4.544 12.342 5.740 1.00 88.38 101 ASP A N 1
ATOM 824 C CA . ASP A 1 101 ? -5.570 11.496 5.116 1.00 88.38 101 ASP A CA 1
ATOM 825 C C . ASP A 1 101 ? -6.013 10.349 6.039 1.00 88.38 101 ASP A C 1
ATOM 827 O O . ASP A 1 101 ? -7.207 10.115 6.235 1.00 88.38 101 ASP A O 1
ATOM 831 N N . PHE A 1 102 ? -5.054 9.656 6.660 1.00 92.25 102 PHE A N 1
ATOM 832 C CA . PHE A 1 102 ? -5.346 8.577 7.604 1.00 92.25 102 PHE A CA 1
ATOM 833 C C . PHE A 1 102 ? -6.003 9.110 8.876 1.00 92.25 102 PHE A C 1
ATOM 835 O O . PHE A 1 102 ? -6.976 8.531 9.356 1.00 92.25 102 PHE A O 1
ATOM 842 N N . SER A 1 103 ? -5.503 10.232 9.398 1.00 95.00 103 SER A N 1
ATOM 843 C CA . SER A 1 103 ? -6.065 10.879 10.583 1.00 95.00 103 SER A CA 1
ATOM 844 C C . SER A 1 103 ? -7.518 11.307 10.364 1.00 95.00 103 SER A C 1
ATOM 846 O O . SER A 1 103 ? -8.374 11.065 11.219 1.00 95.00 103 SER A O 1
ATOM 848 N N . HIS A 1 104 ? -7.819 11.876 9.194 1.00 94.88 104 HIS A N 1
ATOM 849 C CA . HIS A 1 104 ? -9.170 12.279 8.822 1.00 94.88 104 HIS A CA 1
ATOM 850 C C . HIS A 1 104 ? -10.109 11.074 8.711 1.00 94.88 104 HIS A C 1
ATOM 852 O O . HIS A 1 104 ? -11.194 11.102 9.284 1.00 94.88 104 HIS A O 1
ATOM 858 N N . SER A 1 105 ? -9.668 9.989 8.063 1.00 95.12 105 SER A N 1
ATOM 859 C CA . SER A 1 105 ? -10.449 8.749 7.948 1.00 95.12 105 SER A CA 1
ATOM 860 C C . SER A 1 105 ? -10.844 8.173 9.316 1.00 95.12 105 SER A C 1
ATOM 862 O O . SER A 1 105 ? -12.014 7.871 9.558 1.00 95.12 105 SER A O 1
ATOM 864 N N . ILE A 1 106 ? -9.894 8.090 10.256 1.00 97.75 106 ILE A N 1
ATOM 865 C CA . ILE A 1 106 ? -10.168 7.593 11.613 1.00 97.75 106 ILE A CA 1
ATOM 866 C C . ILE A 1 106 ? -11.057 8.560 12.399 1.00 97.75 106 ILE A C 1
ATOM 868 O O . ILE A 1 106 ? -11.966 8.119 13.100 1.00 97.75 106 ILE A O 1
ATOM 872 N N . SER A 1 107 ? -10.819 9.868 12.281 1.00 97.31 107 SER A N 1
ATOM 873 C CA . SER A 1 107 ? -11.641 10.884 12.950 1.00 97.31 107 SER A CA 1
ATOM 874 C C . SER A 1 107 ? -13.095 10.805 12.492 1.00 97.31 107 SER A C 1
ATOM 876 O O . SER A 1 107 ? -13.992 10.761 13.328 1.00 97.31 107 SER A O 1
ATOM 878 N N . HIS A 1 108 ? -13.320 10.680 11.184 1.00 97.44 108 HIS A N 1
ATOM 879 C CA . HIS A 1 108 ? -14.649 10.502 10.609 1.00 97.44 108 HIS A CA 1
ATOM 880 C C . HIS A 1 108 ? -15.322 9.217 11.118 1.00 97.44 108 HIS A C 1
ATOM 882 O O . HIS A 1 108 ? -16.489 9.237 11.505 1.00 97.44 108 HIS A O 1
ATOM 888 N N . LEU A 1 109 ? -14.595 8.092 11.181 1.00 97.75 109 LEU A N 1
ATOM 889 C CA . LEU A 1 109 ? -15.133 6.860 11.768 1.00 97.75 109 LEU A CA 1
ATOM 890 C C . LEU A 1 109 ? -15.571 7.073 13.223 1.00 97.75 109 LEU A C 1
ATOM 892 O O . LEU A 1 109 ? -16.652 6.620 13.601 1.00 97.75 109 LEU A O 1
ATOM 896 N N . LEU A 1 110 ? -14.750 7.760 14.027 1.00 97.88 110 LEU A N 1
ATOM 897 C CA . LEU A 1 110 ? -15.083 8.085 15.412 1.00 97.88 110 LEU A CA 1
ATOM 898 C C . LEU A 1 110 ? -16.342 8.950 15.485 1.00 97.88 110 LEU A C 1
ATOM 900 O O . LEU A 1 110 ? -17.245 8.615 16.242 1.00 97.88 110 LEU A O 1
ATOM 904 N N . GLU A 1 111 ? -16.467 9.989 14.662 1.00 97.00 111 GLU A N 1
ATOM 905 C CA . GLU A 1 111 ? -17.663 10.842 14.602 1.00 97.00 111 GLU A CA 1
ATOM 906 C C . GLU A 1 111 ? -18.948 10.039 14.328 1.00 97.00 111 GLU A C 1
ATOM 908 O O . GLU A 1 111 ? -19.989 10.314 14.926 1.00 97.00 111 GLU A O 1
ATOM 913 N N . CYS A 1 112 ? -18.872 8.977 13.521 1.00 96.88 112 CYS A N 1
ATOM 914 C CA . CYS A 1 112 ? -20.008 8.098 13.235 1.00 96.88 112 CYS A CA 1
ATOM 915 C C . CYS A 1 112 ? -20.352 7.095 14.358 1.00 96.88 112 CYS A C 1
ATOM 917 O O . CYS A 1 112 ? -21.409 6.465 14.298 1.00 96.88 112 CYS A O 1
ATOM 919 N N . VAL A 1 113 ? -19.514 6.920 15.391 1.00 96.62 113 VAL A N 1
ATOM 920 C CA . VAL A 1 113 ? -19.656 5.855 16.413 1.00 96.62 113 VAL A CA 1
ATOM 921 C C . VAL A 1 113 ? -21.018 5.837 17.109 1.00 96.62 113 VAL A C 1
ATOM 923 O O . VAL A 1 113 ? -21.475 4.752 17.487 1.00 96.62 113 VAL A O 1
ATOM 926 N N . ALA A 1 114 ? -21.681 6.985 17.266 1.00 95.50 114 ALA A N 1
ATOM 927 C CA . ALA A 1 114 ? -23.004 7.079 17.884 1.00 95.50 114 ALA A CA 1
ATOM 928 C C . ALA A 1 114 ? -24.038 6.164 17.198 1.00 95.50 114 ALA A C 1
ATOM 930 O O . ALA A 1 114 ? -24.795 5.478 17.885 1.00 95.50 114 ALA A O 1
ATOM 931 N N . GLU A 1 115 ? -23.973 6.056 15.868 1.00 95.50 115 GLU A N 1
ATOM 932 C CA . GLU A 1 115 ? -24.955 5.347 15.037 1.00 95.50 115 GLU A CA 1
ATOM 933 C C . GLU A 1 115 ? -24.556 3.892 14.711 1.00 95.50 115 GLU A C 1
ATOM 935 O O . GLU A 1 115 ? -25.369 3.091 14.247 1.00 95.50 115 GLU A O 1
ATOM 940 N N . LEU A 1 116 ? -23.303 3.503 14.969 1.00 95.19 116 LEU A N 1
ATOM 941 C CA . LEU A 1 116 ? -22.756 2.198 14.566 1.00 95.19 116 LEU A CA 1
ATOM 942 C C . LEU A 1 116 ? -23.052 1.107 15.600 1.00 95.19 116 LEU A C 1
ATOM 944 O O . LEU A 1 116 ? -22.870 1.326 16.793 1.00 95.19 116 LEU A O 1
ATOM 948 N N . ASN A 1 117 ? -23.454 -0.100 15.190 1.00 92.94 117 ASN A N 1
ATOM 949 C CA . ASN A 1 117 ? -23.783 -1.176 16.135 1.00 92.94 117 ASN A CA 1
ATOM 950 C C . ASN A 1 117 ? -23.421 -2.567 15.601 1.00 92.94 117 ASN A C 1
ATOM 952 O O . ASN A 1 117 ? -23.631 -2.877 14.436 1.00 92.94 117 ASN A O 1
ATOM 956 N N . GLY A 1 118 ? -22.932 -3.461 16.466 1.00 90.81 118 GLY A N 1
ATOM 957 C CA . GLY A 1 118 ? -22.578 -4.816 16.033 1.00 90.81 118 GLY A CA 1
ATOM 958 C C . GLY A 1 118 ? -21.505 -4.790 14.937 1.00 90.81 118 GLY A C 1
ATOM 959 O O . GLY A 1 118 ? -20.450 -4.202 15.138 1.00 90.81 118 GLY A O 1
ATOM 960 N N . ASN A 1 119 ? -21.787 -5.391 13.779 1.00 92.06 119 ASN A N 1
ATOM 961 C CA . ASN A 1 119 ? -20.845 -5.502 12.657 1.00 92.06 119 ASN A CA 1
ATOM 962 C C . ASN A 1 119 ? -21.041 -4.403 11.594 1.00 92.06 119 ASN A C 1
ATOM 964 O O . ASN A 1 119 ? -20.836 -4.654 10.414 1.00 92.06 119 ASN A O 1
ATOM 968 N N . SER A 1 120 ? -21.476 -3.199 11.984 1.00 93.38 120 SER A N 1
ATOM 969 C CA . SER A 1 120 ? -21.688 -2.081 11.045 1.00 93.38 120 SER A CA 1
ATOM 970 C C . SER A 1 120 ? -20.409 -1.521 10.412 1.00 93.38 120 SER A C 1
ATOM 972 O O . SER A 1 120 ? -20.508 -0.656 9.549 1.00 93.38 120 SER A O 1
ATOM 974 N N . ILE A 1 121 ? -19.227 -1.940 10.867 1.00 96.00 121 ILE A N 1
ATOM 975 C CA . ILE A 1 121 ? -17.941 -1.455 10.363 1.00 96.00 121 ILE A CA 1
ATOM 976 C C . ILE A 1 121 ? -17.234 -2.617 9.676 1.00 96.00 121 ILE A C 1
ATOM 978 O O . ILE A 1 121 ? -16.916 -3.617 10.323 1.00 96.00 121 ILE A O 1
ATOM 982 N N . ASP A 1 122 ? -16.961 -2.459 8.385 1.00 94.94 122 ASP A N 1
ATOM 983 C CA . ASP A 1 122 ? -16.159 -3.418 7.637 1.00 94.94 122 ASP A CA 1
ATOM 984 C C . ASP A 1 122 ? -14.709 -3.394 8.123 1.00 94.94 122 ASP A C 1
ATOM 986 O O . ASP A 1 122 ? -14.100 -2.333 8.310 1.00 94.94 122 ASP A O 1
ATOM 990 N N . LEU A 1 123 ? -14.150 -4.587 8.323 1.00 93.94 123 LEU A N 1
ATOM 991 C CA . LEU A 1 123 ? -12.747 -4.744 8.677 1.00 93.94 123 LEU A CA 1
ATOM 992 C C . LEU A 1 123 ? -11.868 -4.510 7.453 1.00 93.94 123 LEU A C 1
ATOM 994 O O . LEU A 1 123 ? -12.139 -5.000 6.356 1.00 93.94 123 LEU A O 1
ATOM 998 N N . ILE A 1 124 ? -10.758 -3.820 7.674 1.00 91.75 124 ILE A N 1
ATOM 999 C CA . ILE A 1 124 ? -9.711 -3.653 6.676 1.00 91.75 124 ILE A CA 1
ATOM 1000 C C . ILE A 1 1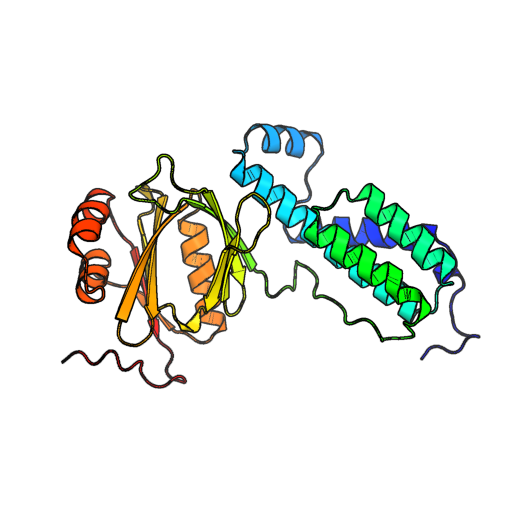24 ? -8.724 -4.817 6.842 1.00 91.75 124 ILE A C 1
ATOM 1002 O O . ILE A 1 124 ? -8.279 -5.073 7.965 1.00 91.75 124 ILE A O 1
ATOM 1006 N N . PRO A 1 125 ? -8.350 -5.538 5.769 1.00 86.69 125 PRO A N 1
ATOM 1007 C CA . PRO A 1 125 ? -7.317 -6.564 5.854 1.00 86.69 125 PRO A CA 1
ATOM 1008 C C . PRO A 1 125 ? -6.034 -6.003 6.474 1.00 86.69 125 PRO A C 1
ATOM 1010 O O . PRO A 1 125 ? -5.612 -4.895 6.132 1.00 86.69 125 PRO A O 1
ATOM 1013 N N . SER A 1 126 ? -5.408 -6.771 7.371 1.00 83.38 126 SER A N 1
ATOM 1014 C CA . SER A 1 126 ? -4.109 -6.409 7.949 1.00 83.38 126 SER A CA 1
ATOM 1015 C C . SER A 1 126 ? -3.089 -6.149 6.842 1.00 83.38 126 SER A C 1
ATOM 1017 O O . SER A 1 126 ? -3.225 -6.685 5.743 1.00 83.38 126 SER A O 1
ATOM 1019 N N . MET A 1 127 ? -2.055 -5.343 7.093 1.00 78.44 127 MET A N 1
ATOM 1020 C CA . MET A 1 127 ? -1.086 -5.030 6.039 1.00 78.44 127 MET A CA 1
ATOM 1021 C C . MET A 1 127 ? -0.387 -6.291 5.536 1.00 78.44 127 MET A C 1
ATOM 1023 O O . MET A 1 127 ? -0.191 -6.446 4.333 1.00 78.44 127 MET A O 1
ATOM 1027 N N . SER A 1 128 ? -0.092 -7.208 6.456 1.00 75.50 128 SER A N 1
ATOM 1028 C CA . SER A 1 128 ? 0.426 -8.547 6.172 1.00 75.50 128 SER A CA 1
ATOM 1029 C C . SER A 1 128 ? -0.450 -9.375 5.213 1.00 75.50 128 SER A C 1
ATOM 1031 O O . SER A 1 128 ? 0.079 -10.207 4.480 1.00 75.50 128 SER A O 1
ATOM 1033 N N . ASN A 1 129 ? -1.762 -9.119 5.171 1.00 72.50 129 ASN A N 1
ATOM 1034 C CA . ASN A 1 129 ? -2.747 -9.795 4.316 1.00 72.50 129 ASN A CA 1
ATOM 1035 C C . ASN A 1 129 ? -3.427 -8.835 3.323 1.00 72.50 129 ASN A C 1
ATOM 1037 O O . ASN A 1 129 ? -4.508 -9.125 2.809 1.00 72.50 129 ASN A O 1
ATOM 1041 N N . SER A 1 130 ? -2.846 -7.656 3.098 1.00 71.94 130 SER A N 1
ATOM 1042 C CA . SER A 1 130 ? -3.471 -6.617 2.290 1.00 71.94 130 SER A CA 1
ATOM 1043 C C . SER A 1 130 ? -3.267 -6.886 0.805 1.00 71.94 130 SER A C 1
ATOM 1045 O O . SER A 1 130 ? -2.258 -7.449 0.381 1.00 71.94 130 SER A O 1
ATOM 1047 N N . ILE A 1 131 ? -4.184 -6.358 -0.009 1.00 69.38 131 ILE A N 1
ATOM 1048 C CA . ILE A 1 131 ? -3.968 -6.229 -1.452 1.00 69.38 131 ILE A CA 1
ATOM 1049 C C . ILE A 1 131 ? -2.722 -5.387 -1.771 1.00 69.38 131 ILE A C 1
ATOM 1051 O O . ILE A 1 131 ? -2.202 -5.476 -2.878 1.00 69.38 131 ILE A O 1
ATOM 1055 N N . TYR A 1 132 ? -2.259 -4.558 -0.827 1.00 76.00 132 TYR A N 1
ATOM 1056 C CA . TYR A 1 132 ? -0.989 -3.842 -0.885 1.00 76.00 132 TYR A CA 1
ATOM 1057 C C . TYR A 1 132 ? 0.181 -4.808 -0.679 1.00 76.00 132 TYR A C 1
ATOM 1059 O O . TYR A 1 132 ? 0.239 -5.513 0.322 1.00 76.00 132 TYR A O 1
ATOM 1067 N N . GLN A 1 133 ? 1.148 -4.801 -1.596 1.00 79.50 133 GLN A N 1
ATOM 1068 C CA . GLN A 1 133 ? 2.237 -5.781 -1.577 1.00 79.50 133 GLN A CA 1
ATOM 1069 C C . GLN A 1 133 ? 3.591 -5.128 -1.351 1.00 79.50 133 GLN A C 1
ATOM 1071 O O . GLN A 1 133 ? 4.348 -5.525 -0.470 1.00 79.50 133 GLN A O 1
ATOM 1076 N N . HIS A 1 134 ? 3.925 -4.137 -2.173 1.00 86.56 134 HIS A N 1
ATOM 1077 C CA . HIS A 1 134 ? 5.232 -3.496 -2.144 1.00 86.56 134 HIS A CA 1
ATOM 1078 C C . HIS A 1 134 ? 5.099 -2.017 -2.459 1.00 86.56 134 HIS A C 1
ATOM 1080 O O . HIS A 1 134 ? 4.212 -1.615 -3.199 1.00 86.56 134 HIS A O 1
ATOM 1086 N N . ALA A 1 135 ? 6.032 -1.215 -1.961 1.00 91.31 135 ALA A N 1
ATOM 1087 C CA . ALA A 1 135 ? 6.152 0.167 -2.382 1.00 91.31 135 ALA A CA 1
ATOM 1088 C C . ALA A 1 135 ? 7.612 0.572 -2.545 1.00 91.31 135 ALA A C 1
ATOM 1090 O O . ALA A 1 135 ? 8.504 0.081 -1.840 1.00 91.31 135 ALA A O 1
ATOM 1091 N N . PHE A 1 136 ? 7.839 1.463 -3.501 1.00 94.50 136 PHE A N 1
ATOM 1092 C CA . PHE A 1 136 ? 9.154 1.860 -3.966 1.00 94.50 136 PHE A CA 1
ATOM 1093 C C . PHE A 1 136 ? 9.199 3.364 -4.172 1.00 94.50 136 PHE A C 1
ATOM 1095 O O . PHE A 1 136 ? 8.304 3.942 -4.776 1.00 94.50 136 PHE A O 1
ATOM 1102 N N . THR A 1 137 ? 10.284 3.994 -3.739 1.00 94.69 137 THR A N 1
ATOM 1103 C CA . THR A 1 137 ? 10.615 5.327 -4.230 1.00 94.69 137 THR A CA 1
ATOM 1104 C C . THR A 1 137 ? 11.053 5.218 -5.684 1.00 94.69 137 THR A C 1
ATOM 1106 O O . THR A 1 137 ? 11.970 4.445 -5.996 1.00 94.69 137 THR A O 1
ATOM 1109 N N . ILE A 1 138 ? 10.432 6.018 -6.543 1.00 94.69 138 ILE A N 1
ATOM 1110 C CA . ILE A 1 138 ? 10.806 6.164 -7.943 1.00 94.69 138 ILE A CA 1
ATOM 1111 C C . ILE A 1 138 ? 11.016 7.635 -8.305 1.00 94.69 138 ILE A C 1
ATOM 1113 O O . ILE A 1 138 ? 10.517 8.528 -7.627 1.00 94.69 138 ILE A O 1
ATOM 1117 N N . THR A 1 139 ? 11.725 7.874 -9.400 1.00 92.44 139 THR A N 1
ATOM 1118 C CA . THR A 1 139 ? 11.819 9.183 -10.050 1.00 92.44 139 THR A CA 1
ATOM 1119 C C . THR A 1 139 ? 11.406 9.020 -11.501 1.00 92.44 139 THR A C 1
ATOM 1121 O O . THR A 1 139 ? 11.987 8.193 -12.207 1.00 92.44 139 THR A O 1
ATOM 1124 N N . ILE A 1 140 ? 10.411 9.785 -11.942 1.00 88.12 140 ILE A N 1
ATOM 1125 C CA . ILE A 1 140 ? 10.017 9.837 -13.352 1.00 88.12 140 ILE A CA 1
ATOM 1126 C C . ILE A 1 140 ? 10.689 11.074 -13.963 1.00 88.12 140 ILE A C 1
ATOM 1128 O O . ILE A 1 140 ? 10.533 12.165 -13.413 1.00 88.12 140 ILE A O 1
ATOM 1132 N N . PRO A 1 141 ? 11.486 10.927 -15.037 1.00 79.44 141 PRO A N 1
ATOM 1133 C CA . PRO A 1 141 ? 12.098 12.066 -15.711 1.00 79.44 141 PRO A CA 1
ATOM 1134 C C . PRO A 1 141 ? 11.025 12.964 -16.315 1.00 79.44 141 PRO A C 1
ATOM 1136 O O . PRO A 1 141 ? 10.164 12.484 -17.050 1.00 79.44 141 PRO A O 1
ATOM 1139 N N . ASP A 1 142 ? 11.116 14.256 -16.037 1.00 69.00 142 ASP A N 1
ATOM 1140 C CA . ASP A 1 142 ? 10.305 15.280 -16.679 1.00 69.00 142 ASP A CA 1
ATOM 1141 C C . ASP A 1 142 ? 11.222 16.089 -17.613 1.00 69.00 142 ASP A C 1
ATOM 1143 O O . ASP A 1 142 ? 12.250 16.594 -17.160 1.00 69.00 142 ASP A O 1
ATOM 1147 N N . PRO A 1 143 ? 10.900 16.207 -18.914 1.00 57.28 143 PRO A N 1
ATOM 1148 C CA . PRO A 1 143 ? 11.671 17.015 -19.858 1.00 57.28 143 PRO A CA 1
ATOM 1149 C C . PRO A 1 143 ? 11.803 18.493 -19.463 1.00 57.28 143 PRO A C 1
ATOM 1151 O O . PRO A 1 143 ? 12.684 19.178 -19.983 1.00 57.28 143 PRO A O 1
ATOM 1154 N N . HIS A 1 144 ? 10.918 18.994 -18.596 1.00 56.53 144 HIS A N 1
ATOM 1155 C CA . HIS A 1 144 ? 10.802 20.410 -18.259 1.00 56.53 144 HIS A CA 1
ATOM 1156 C C . HIS A 1 144 ? 11.247 20.765 -16.832 1.00 56.53 144 HIS A C 1
ATOM 1158 O O . HIS A 1 144 ? 11.225 21.948 -16.486 1.00 56.53 144 HIS A O 1
ATOM 1164 N N . SER A 1 145 ? 11.678 19.799 -16.012 1.00 49.84 145 SER A N 1
ATOM 1165 C CA . SER A 1 145 ? 12.135 20.064 -14.643 1.00 49.84 145 SER A CA 1
ATOM 1166 C C . SER A 1 145 ? 13.376 19.258 -14.253 1.00 49.84 145 SER A C 1
ATOM 1168 O O . SER A 1 145 ? 13.543 18.099 -14.630 1.00 49.84 145 SER A O 1
ATOM 1170 N N . ASP A 1 146 ? 14.256 19.886 -13.469 1.00 49.06 146 ASP A N 1
ATOM 1171 C CA . ASP A 1 146 ? 15.409 19.236 -12.845 1.00 49.06 146 ASP A CA 1
ATOM 1172 C C . ASP A 1 146 ? 15.327 19.444 -11.322 1.00 49.06 146 ASP A C 1
ATOM 1174 O O . ASP A 1 146 ? 15.194 20.594 -10.886 1.00 49.06 146 ASP A O 1
ATOM 1178 N N . PRO A 1 147 ? 15.391 18.395 -10.479 1.00 53.97 147 PRO A N 1
ATOM 1179 C CA . PRO A 1 147 ? 15.370 16.960 -10.772 1.00 53.97 147 PRO A CA 1
ATOM 1180 C C . PRO A 1 147 ? 13.929 16.424 -10.861 1.00 53.97 147 PRO A C 1
ATOM 1182 O O . PRO A 1 147 ? 13.055 16.875 -10.124 1.00 53.97 147 PRO A O 1
ATOM 1185 N N . GLY A 1 148 ? 13.689 15.430 -11.726 1.00 59.34 148 GLY A N 1
ATOM 1186 C CA . GLY A 1 148 ? 12.364 14.827 -11.930 1.00 59.34 148 GLY A CA 1
ATOM 1187 C C . GLY A 1 148 ? 11.616 14.467 -10.634 1.00 59.34 148 GLY A C 1
ATOM 1188 O O . GLY A 1 148 ? 12.214 14.177 -9.590 1.00 59.34 148 GLY A O 1
ATOM 1189 N N . ASN A 1 149 ? 10.283 14.465 -10.702 1.00 77.81 149 ASN A N 1
ATOM 1190 C CA . ASN A 1 149 ? 9.439 14.308 -9.521 1.00 77.81 149 ASN A CA 1
ATOM 1191 C C . ASN A 1 149 ? 9.643 12.934 -8.865 1.00 77.81 149 ASN A C 1
ATOM 1193 O O . ASN A 1 149 ? 9.463 11.875 -9.475 1.00 77.81 149 ASN A O 1
ATOM 1197 N N . SER A 1 150 ? 10.049 12.960 -7.593 1.00 90.50 150 SER A N 1
ATOM 1198 C CA . SER A 1 150 ? 10.142 11.759 -6.767 1.00 90.50 150 SER A CA 1
ATOM 1199 C C . SER A 1 150 ? 8.753 11.352 -6.299 1.00 90.50 150 SER A C 1
ATOM 1201 O O . SER A 1 150 ? 8.046 12.146 -5.682 1.00 90.50 150 SER A O 1
ATOM 1203 N N . LEU A 1 151 ? 8.399 10.098 -6.545 1.00 93.19 151 LEU A N 1
ATOM 1204 C CA . LEU A 1 151 ? 7.104 9.521 -6.218 1.00 93.19 151 LEU A CA 1
ATOM 1205 C C . LEU A 1 151 ? 7.284 8.229 -5.427 1.00 93.19 151 LEU A C 1
ATOM 1207 O O . LEU A 1 151 ? 8.356 7.616 -5.398 1.00 93.19 151 LEU A O 1
ATOM 1211 N N . ILE A 1 152 ? 6.203 7.801 -4.794 1.00 94.31 152 ILE A N 1
ATOM 1212 C CA . ILE A 1 152 ? 6.057 6.469 -4.230 1.00 94.31 152 ILE A CA 1
ATOM 1213 C C . ILE A 1 152 ? 5.186 5.665 -5.194 1.00 94.31 152 ILE A C 1
ATOM 1215 O O . ILE A 1 152 ? 4.027 6.004 -5.415 1.00 94.31 152 ILE A O 1
ATOM 1219 N N . LEU A 1 153 ? 5.748 4.600 -5.760 1.00 95.69 153 LEU A N 1
ATOM 1220 C CA . LEU A 1 153 ? 5.011 3.595 -6.517 1.00 95.69 153 LEU A CA 1
ATOM 1221 C C . LEU A 1 153 ? 4.594 2.481 -5.562 1.00 95.69 153 LEU A C 1
ATOM 1223 O O . LEU A 1 153 ? 5.454 1.778 -5.032 1.00 95.69 153 LEU A O 1
ATOM 1227 N N . GLU A 1 154 ? 3.2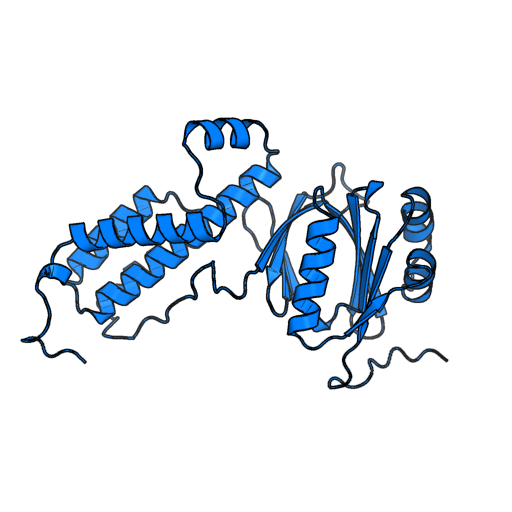94 2.313 -5.359 1.00 93.88 154 GLU A N 1
ATOM 1228 C CA . GLU A 1 154 ? 2.694 1.230 -4.579 1.00 93.88 154 GLU A CA 1
ATOM 1229 C C . GLU A 1 154 ? 2.163 0.148 -5.533 1.00 93.88 154 GLU A C 1
ATOM 1231 O O . GLU A 1 154 ? 1.381 0.442 -6.432 1.00 93.88 154 GLU A O 1
ATOM 1236 N N . VAL A 1 155 ? 2.574 -1.104 -5.351 1.00 94.06 155 VAL A N 1
ATOM 1237 C CA . VAL A 1 155 ? 2.096 -2.271 -6.104 1.00 94.06 155 VAL A CA 1
ATOM 1238 C C . VAL A 1 155 ? 1.019 -2.975 -5.289 1.00 94.06 155 VAL A C 1
ATOM 1240 O O . VAL A 1 155 ? 1.266 -3.381 -4.148 1.00 94.06 155 VAL A O 1
ATOM 1243 N N . TYR A 1 156 ? -0.149 -3.146 -5.899 1.00 90.69 156 TYR A N 1
ATOM 1244 C CA . TYR A 1 156 ? -1.289 -3.877 -5.361 1.00 90.69 156 TYR A CA 1
ATOM 1245 C C . TYR A 1 156 ? -1.553 -5.159 -6.169 1.00 90.69 156 TYR A C 1
ATOM 1247 O O . TYR A 1 156 ? -0.862 -5.448 -7.143 1.00 90.69 156 TYR A O 1
ATOM 1255 N N . GLU A 1 157 ? -2.563 -5.940 -5.782 1.00 86.12 157 GLU A N 1
ATOM 1256 C CA . GLU A 1 157 ? -2.951 -7.168 -6.491 1.00 86.12 157 GLU A CA 1
ATOM 1257 C C . GLU A 1 157 ? -3.346 -6.955 -7.954 1.00 86.12 157 GLU A C 1
ATOM 1259 O O . GLU A 1 157 ? -2.961 -7.754 -8.805 1.00 86.12 157 GLU A O 1
ATOM 1264 N N . THR A 1 158 ? -4.109 -5.899 -8.245 1.00 87.56 158 THR A N 1
ATOM 1265 C CA . THR A 1 158 ? -4.691 -5.650 -9.576 1.00 87.56 158 THR A CA 1
ATOM 1266 C C . THR A 1 158 ? -4.249 -4.325 -10.197 1.00 87.56 158 THR A C 1
ATOM 1268 O O . THR A 1 158 ? -4.524 -4.060 -11.366 1.00 87.56 158 THR A O 1
ATOM 1271 N N . ALA A 1 159 ? -3.548 -3.488 -9.437 1.00 93.69 159 ALA A N 1
ATOM 1272 C CA . ALA A 1 159 ? -3.165 -2.145 -9.842 1.00 93.69 159 ALA A CA 1
ATOM 1273 C C . ALA A 1 159 ? -1.789 -1.766 -9.286 1.00 93.69 159 ALA A C 1
ATOM 1275 O O . ALA A 1 159 ? -1.291 -2.378 -8.342 1.00 93.69 159 ALA A O 1
ATOM 1276 N N . TYR A 1 160 ? -1.193 -0.716 -9.834 1.00 95.50 160 TYR A N 1
ATOM 1277 C CA . TYR A 1 160 ? -0.182 0.058 -9.130 1.00 95.50 160 TYR A CA 1
ATOM 1278 C C . TYR A 1 160 ? -0.621 1.518 -9.044 1.00 95.50 160 TYR A C 1
ATOM 1280 O O . TYR A 1 160 ? -1.368 2.017 -9.886 1.00 95.50 160 TYR A O 1
ATOM 1288 N N . LEU A 1 161 ? -0.183 2.196 -7.994 1.00 94.50 161 LEU A N 1
ATOM 1289 C CA . LEU A 1 161 ? -0.547 3.572 -7.687 1.00 94.50 161 LEU A CA 1
ATOM 1290 C C . LEU A 1 161 ? 0.719 4.416 -7.621 1.00 94.50 161 LEU A C 1
ATOM 1292 O O . LEU A 1 161 ? 1.719 3.985 -7.048 1.00 94.50 161 LEU A O 1
ATOM 1296 N N . LEU A 1 162 ? 0.658 5.624 -8.172 1.00 93.56 162 LEU A N 1
ATOM 1297 C CA . LEU A 1 162 ? 1.675 6.650 -7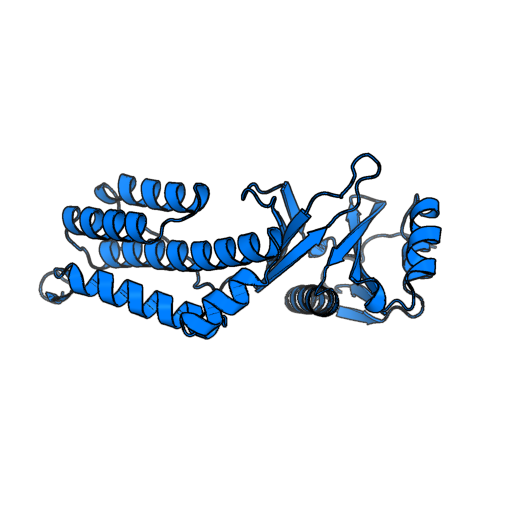.983 1.00 93.56 162 LEU A CA 1
ATOM 1298 C C . LEU A 1 162 ? 1.178 7.678 -6.974 1.00 93.56 162 LEU A C 1
ATOM 1300 O O . LEU A 1 162 ? 0.083 8.226 -7.113 1.00 93.56 162 LEU A O 1
ATOM 1304 N N . ARG A 1 163 ? 1.988 7.919 -5.948 1.00 91.44 163 ARG A N 1
ATOM 1305 C CA . ARG A 1 163 ? 1.711 8.866 -4.874 1.00 91.44 163 ARG A CA 1
ATOM 1306 C C . ARG A 1 163 ? 2.832 9.886 -4.786 1.00 91.44 163 ARG A C 1
ATOM 1308 O O . ARG A 1 163 ? 4.011 9.533 -4.804 1.00 91.44 163 ARG A O 1
ATOM 1315 N N . THR A 1 164 ? 2.464 11.145 -4.620 1.00 90.44 164 THR A N 1
ATOM 1316 C CA . THR A 1 164 ? 3.418 12.207 -4.293 1.00 90.44 164 THR A CA 1
ATOM 1317 C C . THR A 1 164 ? 4.027 11.982 -2.904 1.00 90.44 164 THR A C 1
ATOM 1319 O O . THR A 1 164 ? 3.443 11.320 -2.045 1.00 90.44 164 THR A O 1
ATOM 1322 N N . LEU A 1 165 ? 5.182 12.586 -2.617 1.00 87.31 165 LEU A N 1
ATOM 1323 C CA . LEU A 1 165 ? 5.772 12.512 -1.268 1.00 87.31 165 LEU A CA 1
ATOM 1324 C C . LEU A 1 165 ? 4.922 13.208 -0.189 1.00 87.31 165 LEU A C 1
ATOM 1326 O O . LEU A 1 165 ? 5.135 12.973 1.000 1.00 87.31 165 LEU A O 1
ATOM 1330 N N . GLY A 1 166 ? 3.987 14.069 -0.605 1.00 82.88 166 GLY A N 1
ATOM 1331 C CA . GLY A 1 166 ? 3.012 14.728 0.265 1.00 82.88 166 GLY A CA 1
ATOM 1332 C C . GLY A 1 166 ? 1.796 13.864 0.600 1.00 82.88 166 GLY A C 1
ATOM 1333 O O . GLY A 1 166 ? 0.970 14.288 1.396 1.00 82.88 166 GLY A O 1
ATOM 1334 N N . GLY A 1 167 ? 1.677 12.670 0.014 1.00 79.88 167 GLY A N 1
ATOM 1335 C CA . GLY A 1 167 ? 0.573 11.754 0.279 1.00 79.88 167 GLY A CA 1
ATOM 1336 C C . GLY A 1 167 ? -0.536 11.784 -0.772 1.00 79.88 167 GLY A C 1
ATOM 1337 O O . GLY A 1 167 ? -1.267 10.809 -0.870 1.00 79.88 167 GLY A O 1
ATOM 1338 N N . ALA A 1 168 ? -0.624 12.804 -1.629 1.00 84.56 168 ALA A N 1
ATOM 1339 C CA . ALA A 1 168 ? -1.652 12.860 -2.671 1.00 84.56 168 ALA A CA 1
ATOM 1340 C C . ALA A 1 168 ? -1.479 11.744 -3.717 1.00 84.56 168 ALA A C 1
ATOM 1342 O O . ALA A 1 168 ? -0.359 11.489 -4.176 1.00 84.56 168 ALA A O 1
ATOM 1343 N N . ILE A 1 169 ? -2.587 11.101 -4.097 1.00 89.56 169 ILE A N 1
ATOM 1344 C CA . ILE A 1 169 ? -2.635 10.114 -5.183 1.00 89.56 169 ILE A CA 1
ATOM 1345 C C . ILE A 1 169 ? -2.544 10.862 -6.513 1.00 89.56 169 ILE A C 1
ATOM 1347 O O . ILE A 1 169 ? -3.391 11.696 -6.813 1.00 89.56 169 ILE A O 1
ATOM 1351 N N . GLU A 1 170 ? -1.526 10.549 -7.307 1.00 90.25 170 GLU A N 1
ATOM 1352 C CA . GLU A 1 170 ? -1.309 11.154 -8.622 1.00 90.25 170 GLU A CA 1
ATOM 1353 C C . GLU A 1 170 ? -1.973 10.336 -9.730 1.00 90.25 170 GLU A C 1
ATOM 1355 O O . GLU A 1 170 ? -2.628 10.884 -10.612 1.00 90.25 170 GLU A O 1
ATOM 1360 N N . SER A 1 171 ? -1.840 9.008 -9.687 1.00 91.50 171 SER A N 1
ATOM 1361 C CA . SER A 1 171 ? -2.528 8.130 -10.634 1.00 91.50 171 SER A CA 1
ATOM 1362 C C . SER A 1 171 ? -2.696 6.712 -10.103 1.00 91.50 171 SER A C 1
ATOM 1364 O O . SER A 1 171 ? -1.923 6.241 -9.269 1.00 91.50 171 SER A O 1
ATOM 1366 N N . VAL A 1 172 ? -3.707 6.018 -10.627 1.00 93.94 172 VAL A N 1
ATOM 1367 C CA . VAL A 1 172 ? -3.955 4.591 -10.397 1.00 93.94 172 VAL A CA 1
ATOM 1368 C C . VAL A 1 172 ? -3.979 3.895 -11.750 1.00 93.94 172 VAL A C 1
ATOM 1370 O O . VAL A 1 172 ? -4.670 4.335 -12.668 1.00 93.94 172 VAL A O 1
ATOM 1373 N N . ARG A 1 173 ? -3.199 2.825 -11.891 1.00 93.94 173 ARG A N 1
ATOM 1374 C CA . ARG A 1 173 ? -2.968 2.124 -13.157 1.00 93.94 173 ARG A CA 1
ATOM 1375 C C . ARG A 1 173 ? -3.290 0.650 -12.996 1.00 93.94 173 ARG A C 1
ATOM 1377 O O . ARG A 1 173 ? -2.846 0.019 -12.042 1.00 93.94 173 ARG A O 1
ATOM 1384 N N . ASN A 1 174 ? -4.072 0.097 -13.918 1.00 93.81 174 ASN A N 1
ATOM 1385 C CA . ASN A 1 174 ? -4.456 -1.311 -13.877 1.00 93.81 174 ASN A CA 1
ATOM 1386 C C . ASN A 1 174 ? -3.293 -2.183 -14.371 1.00 93.81 174 ASN A C 1
ATOM 1388 O O . ASN A 1 174 ? -2.794 -1.983 -15.479 1.00 93.81 174 ASN A O 1
ATOM 1392 N N . LEU A 1 175 ? -2.888 -3.179 -13.581 1.00 94.25 175 LEU A N 1
ATOM 1393 C CA . LEU A 1 175 ? -1.835 -4.122 -13.967 1.00 94.25 175 LEU A CA 1
ATOM 1394 C C . LEU A 1 175 ? -2.205 -4.901 -15.236 1.00 94.25 175 LEU A C 1
ATOM 1396 O O . LEU A 1 175 ? -1.332 -5.216 -16.040 1.00 94.25 175 LEU A O 1
ATOM 1400 N N . ALA A 1 176 ? -3.498 -5.127 -15.480 1.00 93.19 176 ALA A N 1
ATOM 1401 C CA . ALA A 1 176 ? -4.001 -5.748 -16.700 1.00 93.19 176 ALA A CA 1
ATOM 1402 C C . ALA A 1 176 ? -3.720 -4.934 -17.974 1.00 93.19 176 ALA A C 1
ATOM 1404 O O . ALA A 1 176 ? -3.877 -5.484 -19.064 1.00 93.19 176 ALA A O 1
ATOM 1405 N N . ASN A 1 177 ? -3.280 -3.675 -17.869 1.00 93.88 177 ASN A N 1
ATOM 1406 C CA . ASN A 1 177 ? -2.838 -2.870 -19.011 1.00 93.88 177 ASN A CA 1
ATOM 1407 C C . ASN A 1 177 ? -1.335 -3.012 -19.278 1.00 93.88 177 ASN A C 1
ATOM 1409 O O . ASN A 1 177 ? -0.885 -2.687 -20.376 1.00 93.88 177 ASN A O 1
ATOM 1413 N N . ILE A 1 178 ? -0.551 -3.536 -18.329 1.00 95.44 178 ILE A N 1
ATOM 1414 C CA . ILE A 1 178 ? 0.884 -3.748 -18.526 1.00 95.44 178 ILE A CA 1
ATOM 1415 C C . ILE A 1 178 ? 1.081 -4.840 -19.578 1.00 95.44 178 ILE A C 1
ATOM 1417 O O . ILE A 1 178 ? 0.553 -5.949 -19.482 1.00 95.44 178 ILE A O 1
ATOM 1421 N N . LEU A 1 179 ? 1.816 -4.502 -20.628 1.00 95.06 179 LEU A N 1
ATOM 1422 C CA . LEU A 1 179 ? 2.226 -5.389 -21.711 1.00 95.06 179 LEU A CA 1
ATOM 1423 C C . LEU A 1 179 ? 3.593 -5.991 -21.447 1.00 95.06 179 LEU A C 1
ATOM 1425 O O . LEU A 1 179 ? 3.784 -7.189 -21.622 1.00 95.06 179 LEU A O 1
ATOM 1429 N N . ALA A 1 180 ? 4.529 -5.168 -20.997 1.00 96.25 180 ALA A N 1
ATOM 1430 C CA . ALA A 1 180 ? 5.859 -5.622 -20.661 1.00 96.25 180 ALA A CA 1
ATOM 1431 C C . ALA A 1 180 ? 6.495 -4.720 -19.611 1.00 96.25 180 ALA A C 1
ATOM 1433 O O 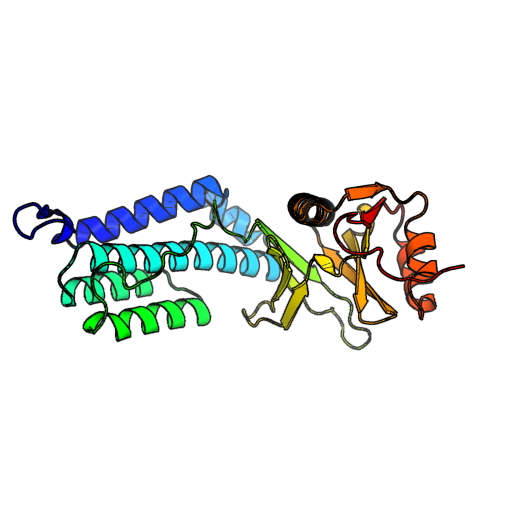. ALA A 1 180 ? 6.123 -3.558 -19.443 1.00 96.25 180 ALA A O 1
ATOM 1434 N N . ILE A 1 181 ? 7.494 -5.264 -18.931 1.00 96.94 181 ILE A N 1
ATOM 1435 C CA . ILE A 1 181 ? 8.368 -4.523 -18.031 1.00 96.94 181 ILE A CA 1
ATOM 1436 C C . ILE A 1 181 ? 9.819 -4.806 -18.401 1.00 96.94 181 ILE A C 1
ATOM 1438 O O . ILE A 1 181 ? 10.187 -5.947 -18.681 1.00 96.94 181 ILE A O 1
ATOM 1442 N N . ILE A 1 182 ? 10.640 -3.761 -18.421 1.00 95.62 182 ILE A N 1
ATOM 1443 C CA . ILE A 1 182 ? 12.054 -3.823 -18.785 1.00 95.62 182 ILE A CA 1
ATOM 1444 C C . ILE A 1 182 ? 12.868 -3.200 -17.660 1.00 95.62 182 ILE A C 1
ATOM 1446 O O . ILE A 1 182 ? 12.578 -2.098 -17.208 1.00 95.62 182 ILE A O 1
ATOM 1450 N N . MET A 1 183 ? 13.910 -3.890 -17.224 1.00 95.62 183 MET A N 1
ATOM 1451 C CA . MET A 1 183 ? 14.833 -3.444 -16.194 1.00 95.62 183 MET A CA 1
ATOM 1452 C C . MET A 1 183 ? 16.235 -3.281 -16.770 1.00 95.62 183 MET A C 1
ATOM 1454 O O . MET A 1 183 ? 16.743 -4.159 -17.461 1.00 95.62 183 MET A O 1
ATOM 1458 N N . ILE A 1 184 ? 16.908 -2.205 -16.368 1.00 94.31 184 ILE A N 1
ATOM 1459 C CA . ILE A 1 184 ? 18.338 -1.992 -16.586 1.00 94.31 184 ILE A CA 1
ATOM 1460 C C . ILE A 1 184 ? 18.984 -1.796 -15.212 1.00 94.31 184 ILE A C 1
ATOM 1462 O O . ILE A 1 184 ? 19.048 -0.691 -14.665 1.00 94.31 184 ILE A O 1
ATOM 1466 N N . ALA A 1 185 ? 19.430 -2.903 -14.613 1.00 91.94 185 ALA A N 1
ATOM 1467 C CA . ALA A 1 185 ? 19.800 -2.950 -13.198 1.00 91.94 185 ALA A CA 1
ATOM 1468 C C . ALA A 1 185 ? 20.957 -2.003 -12.837 1.00 91.94 185 ALA A C 1
ATOM 1470 O O . ALA A 1 185 ? 20.900 -1.337 -11.802 1.00 91.94 185 ALA A O 1
ATOM 1471 N N . LYS A 1 186 ? 21.984 -1.909 -13.696 1.00 91.31 186 LYS A N 1
ATOM 1472 C CA . LYS A 1 186 ? 23.153 -1.037 -13.475 1.00 91.31 186 LYS A CA 1
ATOM 1473 C C . LYS A 1 186 ? 22.753 0.439 -13.402 1.00 91.31 186 LYS A C 1
ATOM 1475 O O . LYS A 1 186 ? 23.253 1.167 -12.550 1.00 91.31 186 LYS A O 1
ATOM 1480 N N . ALA A 1 187 ? 21.824 0.850 -14.260 1.00 90.94 187 ALA A N 1
ATOM 1481 C CA . ALA A 1 187 ? 21.313 2.213 -14.323 1.00 90.94 187 ALA A CA 1
ATOM 1482 C C . ALA A 1 187 ? 20.195 2.503 -13.316 1.00 90.94 187 ALA A C 1
ATOM 1484 O O . ALA A 1 187 ? 19.734 3.639 -13.245 1.00 90.94 187 ALA A O 1
ATOM 1485 N N . LYS A 1 188 ? 19.742 1.499 -12.547 1.00 94.00 188 LYS A N 1
ATOM 1486 C CA . LYS A 1 188 ? 18.577 1.621 -11.657 1.00 94.00 188 LYS A CA 1
ATOM 1487 C C . LYS A 1 188 ? 17.337 2.116 -12.414 1.00 94.00 188 LYS A C 1
ATOM 1489 O O . LYS A 1 188 ? 16.550 2.872 -11.852 1.00 94.00 188 LYS A O 1
ATOM 1494 N N . ALA A 1 189 ? 17.195 1.729 -13.680 1.00 93.19 189 ALA A N 1
ATOM 1495 C CA . ALA A 1 189 ? 16.111 2.167 -14.549 1.00 93.19 189 ALA A CA 1
ATOM 1496 C C . ALA A 1 189 ? 15.121 1.025 -14.799 1.00 93.19 189 ALA A C 1
ATOM 1498 O O . ALA A 1 189 ? 15.518 -0.127 -14.991 1.00 93.19 189 ALA A O 1
ATOM 1499 N N . CYS A 1 190 ? 13.839 1.364 -14.823 1.00 94.50 190 CYS A N 1
ATOM 1500 C CA . CYS A 1 190 ? 12.733 0.489 -15.170 1.00 94.50 190 CYS A CA 1
ATOM 1501 C C . CYS A 1 190 ? 11.884 1.171 -16.243 1.00 94.50 190 CYS A C 1
ATOM 1503 O O . CYS A 1 190 ? 11.695 2.386 -16.198 1.00 94.50 190 CYS A O 1
ATOM 1505 N N . VAL A 1 191 ? 11.356 0.403 -17.186 1.00 93.88 191 VAL A N 1
ATOM 1506 C CA . VAL A 1 191 ? 10.392 0.873 -18.178 1.00 93.88 191 VAL A CA 1
ATOM 1507 C C . VAL A 1 191 ? 9.177 -0.032 -18.113 1.00 93.88 191 VAL A C 1
ATOM 1509 O O . VAL A 1 191 ? 9.308 -1.249 -18.247 1.00 93.88 191 VAL A O 1
ATOM 1512 N N . ILE A 1 192 ? 8.005 0.559 -17.911 1.00 95.12 192 ILE A N 1
ATOM 1513 C CA . ILE A 1 192 ? 6.727 -0.148 -17.997 1.00 95.12 192 ILE A CA 1
ATOM 1514 C C . ILE A 1 192 ? 6.092 0.213 -19.338 1.00 95.12 192 ILE A C 1
ATOM 1516 O O . ILE A 1 192 ? 5.975 1.395 -19.668 1.00 95.12 192 ILE A O 1
ATOM 1520 N N . LEU A 1 193 ? 5.725 -0.809 -20.111 1.00 94.38 193 LEU A N 1
ATOM 1521 C CA . LEU A 1 193 ? 4.949 -0.675 -21.338 1.00 94.38 193 LEU A CA 1
ATOM 1522 C C . LEU A 1 193 ? 3.489 -0.973 -21.026 1.00 94.38 193 LEU A C 1
ATOM 1524 O O . LEU A 1 193 ? 3.166 -2.086 -20.610 1.00 94.38 193 LEU A O 1
ATOM 1528 N N . GLU A 1 194 ? 2.615 0.002 -21.235 1.00 93.25 194 GLU A N 1
ATOM 1529 C CA . GLU A 1 194 ? 1.183 -0.105 -20.962 1.00 93.25 194 GLU A CA 1
ATOM 1530 C C . GLU A 1 194 ? 0.369 0.122 -22.228 1.00 93.25 194 GLU A C 1
ATOM 1532 O O . GLU A 1 194 ? 0.644 1.038 -22.999 1.00 93.25 194 GLU A O 1
ATOM 1537 N N . VAL A 1 195 ? -0.668 -0.689 -22.412 1.00 91.31 195 VAL A N 1
ATOM 1538 C CA . VAL A 1 195 ? -1.660 -0.482 -23.466 1.00 91.31 195 VAL A CA 1
ATOM 1539 C C . VAL A 1 195 ? -2.639 0.605 -23.030 1.00 91.31 195 VAL A C 1
ATOM 1541 O O . VAL A 1 195 ? -3.199 0.544 -21.934 1.00 91.31 195 VAL A O 1
ATOM 1544 N N . SER A 1 196 ? -2.859 1.584 -23.900 1.00 87.50 196 SER A N 1
ATOM 1545 C CA . SER A 1 196 ? -3.809 2.678 -23.721 1.00 87.50 196 SER A CA 1
ATOM 1546 C C . SER A 1 196 ? -4.590 2.878 -25.019 1.00 87.50 196 SER A C 1
ATOM 1548 O O . SER A 1 196 ? -4.107 3.515 -25.952 1.00 87.50 196 SER A O 1
ATOM 1550 N N . GLY A 1 197 ? -5.800 2.317 -25.087 1.00 86.25 197 GLY A N 1
ATOM 1551 C CA . GLY A 1 197 ? -6.556 2.245 -26.340 1.00 86.25 197 GLY A CA 1
ATOM 1552 C C . GLY A 1 197 ? -5.834 1.357 -27.355 1.00 86.25 197 GLY A C 1
ATOM 1553 O O . GLY A 1 197 ? -5.484 0.223 -27.032 1.00 86.25 197 GLY A O 1
ATOM 1554 N N . ASP A 1 198 ? -5.576 1.896 -28.546 1.00 83.88 198 ASP A N 1
ATOM 1555 C CA . ASP A 1 198 ? -4.856 1.207 -29.629 1.00 83.88 198 ASP A CA 1
ATOM 1556 C C . ASP A 1 198 ? -3.336 1.464 -29.610 1.00 83.88 198 ASP A C 1
ATOM 1558 O O . ASP A 1 198 ? -2.614 1.043 -30.516 1.00 83.88 198 ASP A O 1
ATOM 1562 N N . GLU A 1 199 ? -2.832 2.173 -28.595 1.00 87.31 199 GLU A N 1
ATOM 1563 C CA . GLU A 1 199 ? -1.423 2.554 -28.483 1.00 87.31 199 GLU A CA 1
ATOM 1564 C C . GLU A 1 199 ? -0.732 1.901 -27.281 1.00 87.31 199 GLU A C 1
ATOM 1566 O O . GLU A 1 199 ? -1.368 1.494 -26.304 1.00 87.31 199 GLU A O 1
ATOM 1571 N N . VAL A 1 200 ? 0.600 1.814 -27.348 1.00 90.00 200 VAL A N 1
ATOM 1572 C CA . VAL A 1 200 ? 1.451 1.373 -26.239 1.00 90.00 200 VAL A CA 1
ATOM 1573 C C . VAL A 1 200 ? 2.309 2.541 -25.774 1.00 90.00 200 VAL A C 1
ATOM 1575 O O . VAL A 1 200 ? 3.129 3.069 -26.527 1.00 90.00 200 VAL A O 1
ATOM 1578 N N . ASN A 1 201 ? 2.142 2.906 -24.508 1.00 89.56 201 ASN A N 1
ATOM 1579 C CA . ASN A 1 201 ? 2.904 3.952 -23.844 1.00 89.56 201 ASN A CA 1
ATOM 1580 C C . ASN A 1 201 ? 4.073 3.345 -23.073 1.00 89.56 201 ASN A C 1
ATOM 1582 O O . ASN A 1 201 ? 3.920 2.324 -22.405 1.00 89.56 201 ASN A O 1
ATOM 1586 N N . ALA A 1 202 ? 5.226 4.009 -23.119 1.00 90.25 202 ALA A N 1
ATOM 1587 C CA . ALA A 1 202 ? 6.381 3.665 -22.303 1.00 90.25 202 ALA A CA 1
ATOM 1588 C C . ALA A 1 202 ? 6.574 4.691 -21.191 1.00 90.25 202 ALA A C 1
ATOM 1590 O O . ALA A 1 202 ? 6.717 5.882 -21.454 1.00 90.25 202 ALA A O 1
ATOM 1591 N N . THR A 1 203 ? 6.629 4.229 -19.946 1.00 90.44 203 THR A N 1
ATOM 1592 C CA . THR A 1 203 ? 6.996 5.069 -18.800 1.00 90.44 203 THR A CA 1
ATOM 1593 C C . THR A 1 203 ? 8.345 4.627 -18.260 1.00 90.44 203 THR A C 1
ATOM 1595 O O . THR A 1 203 ? 8.459 3.564 -17.647 1.00 90.44 203 THR A O 1
ATOM 1598 N N . GLN A 1 204 ? 9.374 5.444 -18.497 1.00 90.31 204 GLN A N 1
ATOM 1599 C CA . GLN A 1 204 ? 10.695 5.268 -17.902 1.00 90.31 204 GLN A CA 1
ATOM 1600 C C . GLN A 1 204 ? 10.716 5.859 -16.490 1.00 90.31 204 GLN A C 1
ATOM 1602 O O . GLN A 1 204 ? 10.281 6.983 -16.262 1.00 90.31 204 GLN A O 1
ATOM 1607 N N . MET A 1 205 ? 11.275 5.111 -15.548 1.00 92.12 205 MET A N 1
ATOM 1608 C CA . MET A 1 205 ? 11.432 5.524 -14.159 1.00 92.12 205 MET A CA 1
ATOM 1609 C C . MET A 1 205 ? 12.752 5.018 -13.583 1.00 92.12 205 MET A C 1
ATOM 1611 O O . MET A 1 205 ? 13.284 3.993 -14.010 1.00 92.12 205 MET A O 1
ATOM 1615 N N . TYR A 1 206 ? 13.263 5.712 -12.573 1.00 92.69 206 TYR A N 1
ATOM 1616 C CA . TYR A 1 206 ? 14.462 5.323 -11.839 1.00 92.69 206 TYR A CA 1
ATOM 1617 C C . TYR A 1 206 ? 14.111 4.867 -10.428 1.00 92.69 206 TYR A C 1
ATOM 1619 O O . TYR A 1 206 ? 13.359 5.534 -9.727 1.00 92.69 206 TYR A O 1
ATOM 1627 N N . CYS A 1 207 ? 14.670 3.742 -9.983 1.00 93.69 207 CYS A N 1
ATOM 1628 C CA . CYS A 1 207 ? 14.416 3.167 -8.667 1.00 93.69 207 CYS A CA 1
ATOM 1629 C C . CYS A 1 207 ? 15.679 2.523 -8.087 1.00 93.69 207 CYS A C 1
ATOM 1631 O O . CYS A 1 207 ? 16.228 1.575 -8.652 1.00 93.69 207 CYS A O 1
ATOM 1633 N N . LYS A 1 208 ? 16.113 2.926 -6.885 1.00 92.50 208 LYS A N 1
ATOM 1634 C CA . LYS A 1 208 ? 17.264 2.277 -6.219 1.00 92.50 208 LYS A CA 1
ATOM 1635 C C . LYS A 1 208 ? 17.092 0.759 -6.071 1.00 92.50 208 LYS A C 1
ATOM 1637 O O . LYS A 1 208 ? 18.076 0.030 -6.138 1.00 92.50 208 LYS A O 1
ATOM 1642 N N . LYS A 1 209 ? 15.850 0.289 -5.906 1.00 93.38 209 LYS A N 1
ATOM 1643 C CA . LYS A 1 209 ? 15.478 -1.127 -5.772 1.00 93.38 209 LYS A CA 1
ATOM 1644 C C . LYS A 1 209 ? 14.836 -1.689 -7.047 1.00 93.38 209 LYS A C 1
ATOM 1646 O O . LYS A 1 209 ? 13.891 -2.465 -6.966 1.00 93.38 209 LYS A O 1
ATOM 1651 N N . THR A 1 210 ? 15.353 -1.320 -8.222 1.00 95.12 210 THR A N 1
ATOM 1652 C CA . THR A 1 210 ? 14.772 -1.712 -9.523 1.00 95.12 210 THR A CA 1
ATOM 1653 C C . THR A 1 210 ? 14.531 -3.222 -9.653 1.00 95.12 210 THR A C 1
ATOM 1655 O O . THR A 1 210 ? 13.451 -3.615 -10.077 1.00 95.12 210 THR A O 1
ATOM 1658 N N . LYS A 1 211 ? 15.472 -4.081 -9.227 1.00 95.69 211 LYS A N 1
ATOM 1659 C CA . LYS A 1 211 ? 15.284 -5.549 -9.251 1.00 95.69 211 LYS A CA 1
ATOM 1660 C C . LYS A 1 211 ? 14.065 -5.995 -8.444 1.00 95.69 211 LYS A C 1
ATOM 1662 O O . LYS A 1 211 ? 13.262 -6.795 -8.909 1.00 95.69 211 LYS A O 1
ATOM 1667 N N . SER A 1 212 ? 13.908 -5.451 -7.239 1.00 95.50 212 SER A N 1
ATOM 1668 C CA . SER A 1 212 ? 12.761 -5.754 -6.384 1.00 95.50 212 SER A CA 1
ATOM 1669 C C . SER A 1 212 ? 11.454 -5.238 -6.985 1.00 95.50 212 SER A C 1
ATOM 1671 O O . SER A 1 212 ? 10.460 -5.947 -6.919 1.00 95.50 212 SER A O 1
ATOM 1673 N N . LEU A 1 213 ? 11.456 -4.050 -7.604 1.00 96.19 213 LEU A N 1
ATOM 1674 C CA . LEU A 1 213 ? 10.292 -3.520 -8.324 1.00 96.19 213 LEU A CA 1
ATOM 1675 C C . LEU A 1 213 ? 9.893 -4.436 -9.490 1.00 96.19 213 LEU A C 1
ATOM 1677 O O . LEU A 1 213 ? 8.729 -4.812 -9.604 1.00 96.19 213 LEU A O 1
ATOM 1681 N N . PHE A 1 214 ? 10.862 -4.841 -10.311 1.00 96.69 214 PHE A N 1
ATOM 1682 C CA . PHE A 1 214 ? 10.653 -5.731 -11.452 1.00 96.69 214 PHE A CA 1
ATOM 1683 C C . PHE A 1 214 ? 9.999 -7.056 -11.033 1.00 96.69 214 PHE A C 1
ATOM 1685 O O . PHE A 1 214 ? 8.963 -7.444 -11.576 1.00 96.69 214 PHE A O 1
ATOM 1692 N N . HIS A 1 215 ? 10.546 -7.715 -10.007 1.00 96.06 215 HIS A N 1
ATOM 1693 C CA . HIS A 1 215 ? 9.985 -8.966 -9.495 1.00 96.06 215 HIS A CA 1
ATOM 1694 C C . HIS A 1 215 ? 8.660 -8.778 -8.744 1.00 96.06 215 HIS A C 1
ATOM 1696 O O . HIS A 1 215 ? 7.817 -9.672 -8.787 1.00 96.06 215 HIS A O 1
ATOM 1702 N N . ALA A 1 216 ? 8.436 -7.633 -8.091 1.00 94.94 216 ALA A N 1
ATOM 1703 C CA . ALA A 1 216 ? 7.155 -7.336 -7.450 1.00 94.94 216 ALA A CA 1
ATOM 1704 C C . ALA A 1 216 ? 6.025 -7.238 -8.485 1.00 94.94 216 ALA A C 1
ATOM 1706 O O . ALA A 1 216 ? 4.982 -7.867 -8.301 1.00 94.94 216 ALA A O 1
ATOM 1707 N N . ILE A 1 217 ? 6.255 -6.534 -9.600 1.00 96.12 217 ILE A N 1
ATOM 1708 C CA . ILE A 1 217 ? 5.300 -6.477 -10.717 1.00 96.12 217 ILE A CA 1
ATOM 1709 C C . ILE A 1 217 ? 5.112 -7.868 -11.331 1.00 96.12 217 ILE A C 1
ATOM 1711 O O . ILE A 1 217 ? 3.977 -8.303 -11.493 1.00 96.12 217 ILE A O 1
ATOM 1715 N N . GLN A 1 218 ? 6.191 -8.615 -11.593 1.00 95.56 218 GLN A N 1
ATOM 1716 C CA . GLN A 1 218 ? 6.099 -9.991 -12.102 1.00 95.56 218 GLN A CA 1
ATOM 1717 C C . GLN A 1 218 ? 5.230 -10.889 -11.203 1.00 95.56 218 GLN A C 1
ATOM 1719 O O . GLN A 1 218 ? 4.376 -11.627 -11.695 1.00 95.56 218 GLN A O 1
ATOM 1724 N N . ALA A 1 219 ? 5.425 -10.825 -9.883 1.00 93.44 219 ALA A N 1
ATOM 1725 C CA . ALA A 1 219 ? 4.647 -11.603 -8.925 1.00 93.44 219 ALA A CA 1
ATOM 1726 C C . ALA A 1 219 ? 3.170 -11.175 -8.893 1.00 93.44 219 ALA A C 1
ATOM 1728 O O . ALA A 1 219 ? 2.289 -12.032 -8.791 1.00 93.44 219 ALA A O 1
ATOM 1729 N N . ALA A 1 220 ? 2.889 -9.872 -9.007 1.00 92.69 220 ALA A N 1
ATOM 1730 C CA . ALA A 1 220 ? 1.525 -9.354 -9.083 1.00 92.69 220 ALA A CA 1
ATOM 1731 C C . ALA A 1 220 ? 0.816 -9.823 -10.366 1.00 92.69 220 ALA A C 1
ATOM 1733 O O . ALA A 1 220 ? -0.265 -10.401 -10.288 1.00 92.69 220 ALA A O 1
ATOM 1734 N N . MET A 1 221 ? 1.478 -9.719 -11.523 1.00 94.50 221 MET A N 1
ATOM 1735 C CA . MET A 1 221 ? 0.972 -10.227 -12.805 1.00 94.50 221 MET A CA 1
ATOM 1736 C C . MET A 1 221 ? 0.676 -11.734 -12.756 1.00 94.50 221 MET A C 1
ATOM 1738 O O . MET A 1 221 ? -0.375 -12.177 -13.220 1.00 94.50 221 MET A O 1
ATOM 1742 N N . LYS A 1 222 ? 1.547 -12.530 -12.120 1.00 92.88 222 LYS A N 1
ATOM 1743 C CA . LYS A 1 222 ? 1.325 -13.974 -11.949 1.00 92.88 222 LYS A CA 1
ATOM 1744 C C . LYS A 1 222 ? 0.053 -14.283 -11.149 1.00 92.88 222 LYS A C 1
ATOM 1746 O O . LYS A 1 222 ? -0.674 -15.206 -11.507 1.00 92.88 222 LYS A O 1
ATOM 1751 N N . ARG A 1 223 ? -0.248 -13.518 -10.090 1.00 90.00 223 ARG A N 1
ATOM 1752 C CA . ARG A 1 223 ? -1.501 -13.668 -9.315 1.00 90.00 223 ARG A CA 1
ATOM 1753 C C . ARG A 1 223 ? -2.742 -13.356 -10.147 1.00 90.00 223 ARG A C 1
ATOM 1755 O O . ARG A 1 223 ? -3.761 -14.018 -9.985 1.00 90.00 223 ARG A O 1
ATOM 1762 N N . LEU A 1 224 ? -2.624 -12.436 -11.100 1.00 90.50 224 LEU A N 1
ATOM 1763 C CA . LEU A 1 224 ? -3.658 -12.141 -12.096 1.00 90.50 224 LEU A CA 1
ATOM 1764 C C . LEU A 1 224 ? -3.757 -13.194 -13.214 1.00 90.50 224 LEU A C 1
ATOM 1766 O O . LEU A 1 224 ? -4.472 -12.988 -14.193 1.00 90.50 224 LEU A O 1
ATOM 1770 N N . SER A 1 225 ? -3.059 -14.327 -13.084 1.00 92.94 225 SER A N 1
ATOM 1771 C CA . SER A 1 225 ? -2.985 -15.385 -14.099 1.00 92.94 225 SER A CA 1
ATOM 1772 C C . SER A 1 225 ? -2.357 -14.940 -15.428 1.00 92.94 225 SER A C 1
ATOM 1774 O O . SER A 1 225 ? -2.658 -15.525 -16.465 1.00 92.94 225 SER A O 1
ATOM 1776 N N . TYR A 1 226 ? -1.491 -13.920 -15.415 1.00 94.19 226 TYR A N 1
ATOM 1777 C CA . TYR A 1 226 ? -0.654 -13.600 -16.572 1.00 94.19 226 TYR A CA 1
ATOM 1778 C C . TYR A 1 226 ? 0.612 -14.459 -16.567 1.00 94.19 226 TYR A C 1
ATOM 1780 O O . TYR A 1 226 ? 1.291 -14.602 -15.546 1.00 94.19 226 TYR A O 1
ATOM 1788 N N . GLU A 1 227 ? 0.955 -14.991 -17.732 1.00 93.25 227 GLU A N 1
ATOM 1789 C CA . GLU A 1 227 ? 2.224 -15.652 -17.999 1.00 93.25 227 GLU A CA 1
ATOM 1790 C C . GLU A 1 227 ? 3.282 -14.615 -18.373 1.00 93.25 227 GLU A C 1
ATOM 1792 O O . GLU A 1 227 ? 3.005 -13.672 -19.116 1.00 93.25 227 GLU A O 1
ATOM 1797 N N . ALA A 1 228 ? 4.498 -14.798 -17.856 1.00 95.44 228 ALA A N 1
ATOM 1798 C CA . ALA A 1 228 ? 5.632 -13.921 -18.116 1.00 95.44 228 ALA A CA 1
ATOM 1799 C C . ALA A 1 228 ? 6.651 -14.632 -19.014 1.00 95.44 228 ALA A C 1
ATOM 1801 O O . ALA A 1 228 ? 7.199 -15.667 -18.629 1.00 95.44 228 ALA A O 1
ATOM 1802 N N . LYS A 1 229 ? 6.940 -14.060 -20.185 1.00 95.94 229 LYS A N 1
ATOM 1803 C CA . LYS A 1 229 ? 7.930 -14.576 -21.136 1.00 95.94 229 LYS A CA 1
ATOM 1804 C C . LYS A 1 229 ? 9.132 -13.642 -21.207 1.00 95.94 229 LYS A C 1
ATOM 1806 O O . LYS A 1 229 ? 8.977 -12.435 -21.363 1.00 95.94 229 LYS A O 1
ATOM 1811 N N . ALA A 1 230 ? 10.335 -14.202 -21.109 1.00 96.56 230 ALA A N 1
ATOM 1812 C CA . ALA A 1 230 ? 11.563 -13.431 -21.260 1.00 96.56 230 ALA A CA 1
ATOM 1813 C C . ALA A 1 230 ? 11.681 -12.852 -22.676 1.00 96.56 230 ALA A C 1
ATOM 1815 O O . ALA A 1 230 ? 11.493 -13.557 -23.670 1.00 96.56 230 ALA A O 1
ATOM 1816 N N . ILE A 1 231 ? 12.028 -11.570 -22.758 1.00 95.06 231 ILE A N 1
ATOM 1817 C CA . ILE A 1 231 ? 12.228 -10.859 -24.017 1.00 95.06 231 ILE A CA 1
ATOM 1818 C C . ILE A 1 231 ? 13.706 -10.958 -24.404 1.00 95.06 231 ILE A C 1
ATOM 1820 O O . ILE A 1 231 ? 14.572 -10.482 -23.675 1.00 95.06 231 ILE A O 1
ATOM 1824 N N . THR A 1 232 ? 14.003 -11.539 -25.569 1.00 92.25 232 THR A N 1
ATOM 1825 C CA . THR A 1 232 ? 15.386 -11.748 -26.041 1.00 92.25 232 THR A CA 1
ATOM 1826 C C . THR A 1 232 ? 16.148 -10.440 -26.265 1.00 92.25 232 THR A C 1
ATOM 1828 O O . THR A 1 232 ? 17.334 -10.359 -25.964 1.00 92.25 232 THR A O 1
ATOM 1831 N N . ASN A 1 233 ? 15.480 -9.407 -26.784 1.00 90.75 233 ASN A N 1
ATOM 1832 C CA . ASN A 1 233 ? 16.060 -8.076 -26.954 1.00 90.75 233 ASN A CA 1
ATOM 1833 C C . ASN A 1 233 ? 15.074 -7.012 -26.447 1.00 90.75 233 ASN A C 1
ATOM 1835 O O . ASN A 1 233 ? 14.261 -6.512 -27.229 1.00 90.75 233 ASN A O 1
ATOM 1839 N N . PRO A 1 234 ? 15.100 -6.690 -25.139 1.00 91.25 234 PRO A N 1
ATOM 1840 C CA . PRO A 1 234 ? 14.102 -5.818 -24.521 1.00 91.25 234 PRO A CA 1
ATOM 1841 C C . PRO A 1 234 ? 14.048 -4.413 -25.124 1.00 91.25 234 PRO A C 1
ATOM 1843 O O . PRO A 1 234 ? 12.966 -3.867 -25.314 1.00 91.25 234 PRO A O 1
ATOM 1846 N N . ILE A 1 235 ? 15.202 -3.840 -25.475 1.00 87.44 235 ILE A N 1
ATOM 1847 C CA . ILE A 1 235 ? 15.270 -2.490 -26.052 1.00 87.44 235 ILE A CA 1
ATOM 1848 C C . ILE A 1 235 ? 14.630 -2.482 -27.443 1.00 87.44 235 ILE A C 1
ATOM 1850 O O . ILE A 1 235 ? 13.769 -1.650 -27.711 1.00 87.44 235 ILE A O 1
ATOM 1854 N N . GLN A 1 236 ? 14.985 -3.442 -28.304 1.00 87.38 236 GLN A N 1
ATOM 1855 C CA . GLN A 1 236 ? 14.367 -3.570 -29.628 1.00 87.38 236 GLN A CA 1
ATOM 1856 C C . GLN A 1 236 ? 12.868 -3.875 -29.541 1.00 87.38 236 GLN A C 1
ATOM 1858 O O . GLN A 1 236 ? 12.092 -3.350 -30.333 1.00 87.38 236 GLN A O 1
ATOM 1863 N N . PHE A 1 237 ? 12.446 -4.694 -28.575 1.00 89.31 237 PHE A N 1
ATOM 1864 C CA . PHE A 1 237 ? 11.029 -4.941 -28.317 1.00 89.31 237 PHE A CA 1
ATOM 1865 C C . PHE A 1 237 ? 10.300 -3.640 -27.972 1.00 89.31 237 PHE A C 1
ATOM 1867 O O . PHE A 1 237 ? 9.321 -3.307 -28.625 1.00 89.31 237 PHE A O 1
ATOM 1874 N N . CYS A 1 238 ? 10.820 -2.862 -27.018 1.00 86.00 238 CYS A N 1
ATOM 1875 C CA . CYS A 1 238 ? 10.261 -1.564 -26.638 1.00 86.00 238 CYS A CA 1
ATOM 1876 C C . CYS A 1 238 ? 10.074 -0.639 -27.850 1.00 86.00 238 CYS A C 1
ATOM 1878 O O . CYS A 1 238 ? 8.994 -0.092 -28.053 1.00 86.00 238 CYS A O 1
ATOM 1880 N N . MET A 1 239 ? 11.099 -0.538 -28.699 1.00 82.25 239 MET A N 1
ATOM 1881 C CA . MET A 1 239 ? 11.067 0.306 -29.896 1.00 82.25 239 MET A CA 1
ATOM 1882 C C . MET A 1 239 ? 9.993 -0.105 -30.904 1.00 82.25 239 MET A C 1
ATOM 1884 O O . MET A 1 239 ? 9.390 0.758 -31.527 1.00 82.25 239 MET A O 1
ATOM 1888 N N . LYS A 1 240 ? 9.750 -1.408 -31.075 1.00 85.44 240 LYS A N 1
ATOM 1889 C CA . LYS A 1 240 ? 8.720 -1.899 -32.004 1.00 85.44 240 LYS A CA 1
ATOM 1890 C C . LYS A 1 240 ? 7.302 -1.599 -31.527 1.00 85.44 240 LYS A C 1
ATOM 1892 O O . LYS A 1 240 ? 6.408 -1.475 -32.355 1.00 85.44 240 LYS A O 1
ATOM 1897 N N . MET A 1 241 ? 7.097 -1.513 -30.214 1.00 83.81 241 MET A N 1
ATOM 1898 C CA . MET A 1 241 ? 5.761 -1.360 -29.636 1.00 83.81 241 MET A CA 1
ATOM 1899 C C . MET A 1 241 ? 5.335 0.107 -29.509 1.00 83.81 241 MET A C 1
ATOM 1901 O O . MET A 1 241 ? 4.145 0.401 -29.574 1.00 83.81 241 MET A O 1
ATOM 1905 N N . VAL A 1 242 ? 6.283 1.029 -29.322 1.00 82.69 242 VAL A N 1
ATOM 1906 C CA . VAL A 1 242 ? 6.000 2.438 -29.007 1.00 82.69 242 VAL A CA 1
ATOM 1907 C C . VAL A 1 242 ? 6.082 3.297 -30.271 1.00 82.69 242 VAL A C 1
ATOM 1909 O O . VAL A 1 242 ? 7.104 3.312 -30.948 1.00 82.69 242 VAL A O 1
ATOM 1912 N N . ARG A 1 243 ? 5.030 4.074 -30.568 1.00 68.62 243 ARG A N 1
ATOM 1913 C CA . ARG A 1 243 ? 4.949 4.909 -31.787 1.00 68.62 243 ARG A CA 1
ATOM 1914 C C . ARG A 1 243 ? 5.973 6.054 -31.858 1.00 68.62 243 ARG A C 1
ATOM 1916 O O . ARG A 1 243 ? 6.286 6.496 -32.955 1.00 68.62 243 ARG A O 1
ATOM 1923 N N . ASN A 1 244 ? 6.489 6.540 -30.724 1.00 62.31 244 ASN A N 1
ATOM 1924 C CA . ASN A 1 244 ? 7.411 7.685 -30.652 1.00 62.31 244 ASN A CA 1
ATOM 1925 C C . ASN A 1 244 ? 8.687 7.329 -29.861 1.00 62.31 244 ASN A C 1
ATOM 1927 O O . ASN A 1 244 ? 8.880 7.750 -28.721 1.00 62.31 244 ASN A O 1
ATOM 1931 N N . ALA A 1 245 ? 9.515 6.453 -30.441 1.00 61.41 245 ALA A N 1
ATOM 1932 C CA . ALA A 1 245 ? 10.606 5.767 -29.742 1.00 61.41 245 ALA A CA 1
ATOM 1933 C C . ALA A 1 245 ? 11.984 6.463 -29.820 1.00 61.41 245 ALA A C 1
ATOM 1935 O O . ALA A 1 245 ? 12.905 6.037 -29.123 1.00 61.41 245 ALA A O 1
ATOM 1936 N N . ASP A 1 246 ? 12.159 7.521 -30.618 1.00 57.91 246 ASP A N 1
ATOM 1937 C CA . ASP A 1 246 ? 13.496 8.037 -30.976 1.00 57.91 246 ASP A CA 1
ATOM 1938 C C . ASP A 1 246 ? 14.264 8.671 -29.800 1.00 57.91 246 ASP A C 1
ATOM 1940 O O . ASP A 1 246 ? 15.489 8.538 -29.682 1.00 57.91 246 ASP A O 1
ATOM 1944 N N . SER A 1 247 ? 13.560 9.355 -28.893 1.00 61.91 247 SER A N 1
ATOM 1945 C CA . SER A 1 247 ? 14.147 9.905 -27.662 1.00 61.91 247 SER A CA 1
ATOM 1946 C C . SER A 1 247 ? 14.432 8.807 -26.631 1.00 61.91 247 SER A C 1
ATOM 1948 O O . SER A 1 247 ? 15.463 8.828 -25.958 1.00 61.91 247 SER A O 1
ATOM 1950 N N . LEU A 1 248 ? 13.562 7.797 -26.559 1.00 65.75 248 LEU A N 1
ATOM 1951 C CA . LEU A 1 248 ? 13.689 6.653 -25.662 1.00 65.75 248 LEU A CA 1
ATOM 1952 C C . LEU A 1 248 ? 14.835 5.715 -26.090 1.00 65.75 248 LEU A C 1
ATOM 1954 O O . LEU A 1 248 ? 15.550 5.192 -25.238 1.00 65.75 248 LEU A O 1
ATOM 1958 N N . GLN A 1 249 ? 15.069 5.549 -27.397 1.00 59.22 249 GLN A N 1
ATOM 1959 C CA . GLN A 1 249 ? 16.096 4.669 -27.966 1.00 59.22 249 GLN A CA 1
ATOM 1960 C C . GLN A 1 249 ? 17.514 5.068 -27.544 1.00 59.22 249 GLN A C 1
ATOM 1962 O O . GLN A 1 249 ? 18.269 4.232 -27.040 1.00 59.22 249 GLN A O 1
ATOM 1967 N N . ARG A 1 250 ? 17.886 6.341 -27.745 1.00 60.09 250 ARG A N 1
ATOM 1968 C CA . ARG A 1 250 ? 19.222 6.842 -27.373 1.00 60.09 250 ARG A CA 1
ATOM 1969 C C . ARG A 1 250 ? 19.444 6.763 -25.866 1.00 60.09 250 ARG A C 1
ATOM 1971 O O . ARG A 1 250 ? 20.540 6.419 -25.430 1.00 60.09 250 ARG A O 1
ATOM 1978 N N . ASN A 1 251 ? 18.387 7.006 -25.095 1.00 70.50 251 ASN A N 1
ATOM 1979 C CA . ASN A 1 251 ? 18.443 6.952 -23.645 1.00 70.50 251 ASN A CA 1
ATOM 1980 C C . ASN A 1 251 ? 18.610 5.519 -23.135 1.00 70.50 251 ASN A C 1
ATOM 1982 O O . ASN A 1 251 ? 19.508 5.284 -22.343 1.00 70.50 251 ASN A O 1
ATOM 1986 N N . LEU A 1 252 ? 17.826 4.538 -23.592 1.00 75.25 252 LEU A N 1
ATOM 1987 C CA . LEU A 1 252 ? 17.869 3.184 -23.022 1.00 75.25 252 LEU A CA 1
ATOM 1988 C C . LEU A 1 252 ? 19.107 2.374 -23.434 1.00 75.25 252 LEU A C 1
ATOM 1990 O O . LEU A 1 252 ? 19.668 1.668 -22.597 1.00 75.25 252 LEU A O 1
ATOM 1994 N N . ALA A 1 253 ? 19.567 2.482 -24.685 1.00 71.31 253 ALA A N 1
ATOM 1995 C CA . ALA A 1 253 ? 20.727 1.722 -25.164 1.00 71.31 253 ALA A CA 1
ATOM 1996 C C . ALA A 1 253 ? 22.035 2.104 -24.451 1.00 71.31 253 ALA A C 1
ATOM 1998 O O . ALA A 1 253 ? 22.896 1.252 -24.231 1.00 71.31 253 ALA A O 1
ATOM 1999 N N . ALA A 1 254 ? 22.165 3.364 -24.032 1.00 78.31 254 ALA A N 1
ATOM 2000 C CA . ALA A 1 254 ? 23.328 3.850 -23.296 1.00 78.31 254 ALA A CA 1
ATOM 2001 C C . ALA A 1 254 ? 23.374 3.370 -21.830 1.00 78.31 254 ALA A C 1
ATOM 2003 O O . ALA A 1 254 ? 24.431 3.411 -21.199 1.00 78.31 254 ALA A O 1
ATOM 2004 N N . LEU A 1 255 ? 22.250 2.906 -21.271 1.00 79.94 255 LEU A N 1
ATOM 2005 C CA . LEU A 1 255 ? 22.132 2.568 -19.846 1.00 79.94 255 LEU A CA 1
ATOM 2006 C C . LEU A 1 255 ? 22.639 1.156 -19.501 1.00 79.94 255 LEU A C 1
ATOM 2008 O O . LEU A 1 255 ? 22.873 0.860 -18.324 1.00 79.94 255 LEU A O 1
ATOM 2012 N N . GLY A 1 256 ? 22.864 0.300 -20.503 1.00 83.19 256 GLY A N 1
ATOM 2013 C CA . GLY A 1 256 ? 23.509 -1.006 -20.354 1.00 83.19 256 GLY A CA 1
ATOM 2014 C C . GLY A 1 256 ? 22.604 -2.201 -20.663 1.00 83.19 256 GLY A C 1
ATOM 2015 O O . GLY A 1 256 ? 21.659 -2.104 -21.440 1.00 83.19 256 GLY A O 1
ATOM 2016 N N . VAL A 1 257 ? 22.931 -3.357 -20.074 1.00 88.62 257 VAL A N 1
ATOM 2017 C CA . VAL A 1 257 ? 22.226 -4.626 -20.326 1.00 88.62 257 VAL A CA 1
ATOM 2018 C C . VAL A 1 257 ? 20.813 -4.571 -19.749 1.00 88.62 257 VAL A C 1
ATOM 2020 O O . VAL A 1 257 ? 20.635 -4.300 -18.557 1.00 88.62 257 VAL A O 1
ATOM 2023 N N . ALA A 1 258 ? 19.830 -4.843 -20.606 1.00 92.44 258 ALA A N 1
ATOM 2024 C CA . ALA A 1 258 ? 18.418 -4.858 -20.262 1.00 92.44 258 ALA A CA 1
ATOM 2025 C C . ALA A 1 258 ? 17.894 -6.293 -20.122 1.00 92.44 258 ALA A C 1
ATOM 2027 O O . ALA A 1 258 ? 18.201 -7.157 -20.941 1.00 92.44 258 ALA A O 1
ATOM 2028 N N . GLU A 1 259 ? 17.044 -6.507 -19.125 1.00 95.44 259 GLU A N 1
ATOM 2029 C CA . GLU A 1 259 ? 16.227 -7.709 -18.950 1.00 95.44 259 GLU A CA 1
ATOM 2030 C C . GLU A 1 259 ? 14.757 -7.313 -19.097 1.00 95.44 259 GLU A C 1
ATOM 2032 O O . GLU A 1 259 ? 14.357 -6.253 -18.620 1.00 95.44 259 GLU A O 1
ATOM 2037 N N . GLY A 1 260 ? 13.941 -8.129 -19.762 1.00 95.69 260 GLY A N 1
ATOM 2038 C CA . GLY A 1 260 ? 12.542 -7.790 -20.014 1.00 95.69 260 GLY A CA 1
ATOM 2039 C C . GLY A 1 260 ? 11.616 -8.989 -19.915 1.00 95.69 260 GLY A C 1
ATOM 2040 O O . GLY A 1 260 ? 11.998 -10.102 -20.275 1.00 95.69 260 GLY A O 1
ATOM 2041 N N . LEU A 1 261 ? 10.398 -8.742 -19.442 1.00 97.50 261 LEU A N 1
ATOM 2042 C CA . LEU A 1 261 ? 9.305 -9.707 -19.416 1.00 97.50 261 LEU A CA 1
ATOM 2043 C C . LEU A 1 261 ? 8.112 -9.143 -20.175 1.00 97.50 261 LEU A C 1
ATOM 2045 O O . LEU A 1 261 ? 7.684 -8.024 -19.904 1.00 97.50 261 LEU A O 1
ATOM 2049 N N . GLU A 1 262 ? 7.574 -9.937 -21.090 1.00 96.56 262 GLU A N 1
ATOM 2050 C CA . GLU A 1 262 ? 6.284 -9.715 -21.732 1.00 96.56 262 GLU A CA 1
ATOM 2051 C C . GLU A 1 262 ? 5.210 -10.497 -20.973 1.00 96.56 262 GLU A C 1
ATOM 2053 O O . GLU A 1 262 ? 5.436 -11.647 -20.585 1.00 96.56 262 GLU A O 1
ATOM 2058 N N . PHE A 1 263 ? 4.051 -9.877 -20.763 1.00 95.69 263 PHE A N 1
ATOM 2059 C CA . PHE A 1 263 ? 2.927 -10.473 -20.054 1.00 95.69 263 PHE A CA 1
ATOM 2060 C C . PHE A 1 263 ? 1.774 -10.781 -21.005 1.00 95.69 263 PHE A C 1
ATOM 2062 O O . PHE A 1 263 ? 1.292 -9.908 -21.727 1.00 95.69 263 PHE A O 1
ATOM 2069 N N . SER A 1 264 ? 1.274 -12.012 -20.946 1.00 91.31 264 SER A N 1
ATOM 2070 C CA . SER A 1 264 ? 0.114 -12.458 -21.723 1.00 91.31 264 SER A CA 1
ATOM 2071 C C . SER A 1 264 ? -0.843 -13.264 -20.848 1.00 91.31 264 SER A C 1
ATOM 2073 O O . SER A 1 264 ? -0.427 -13.864 -19.862 1.00 91.31 264 SER A O 1
ATOM 2075 N N . ASN A 1 265 ? -2.137 -13.253 -21.159 1.00 83.81 265 ASN A N 1
ATOM 2076 C CA . ASN A 1 265 ? -3.136 -14.029 -20.428 1.00 83.81 265 ASN A CA 1
ATOM 2077 C C . ASN A 1 265 ? -4.104 -14.650 -21.432 1.00 83.81 265 ASN A C 1
ATOM 2079 O O . ASN A 1 265 ? -4.728 -13.927 -22.199 1.00 83.81 265 ASN A O 1
ATOM 2083 N N . SER A 1 266 ? -4.216 -15.977 -21.428 1.00 67.00 266 SER A N 1
ATOM 2084 C CA . SER A 1 266 ? -5.039 -16.741 -22.374 1.00 67.00 266 SER A CA 1
ATOM 2085 C C . SER A 1 266 ? -6.547 -16.621 -22.125 1.00 67.00 266 SER A C 1
ATOM 2087 O O . SER A 1 266 ? -7.335 -16.926 -23.018 1.00 67.00 266 SER A O 1
ATOM 2089 N N . LYS A 1 267 ? -6.965 -16.177 -20.929 1.00 60.44 267 LYS A N 1
ATOM 2090 C CA . LYS A 1 267 ? -8.382 -16.002 -20.556 1.00 60.44 267 LYS A CA 1
ATOM 2091 C C . LYS A 1 267 ? -8.952 -14.647 -20.959 1.00 60.44 267 LYS A C 1
ATOM 2093 O O . LYS A 1 267 ? -10.160 -14.523 -21.142 1.00 60.44 267 LYS A O 1
ATOM 2098 N N . PHE A 1 268 ? -8.102 -13.635 -21.079 1.00 55.62 268 PHE A N 1
ATOM 2099 C CA . PHE A 1 268 ? -8.483 -12.355 -21.658 1.00 55.62 268 PHE A CA 1
ATOM 2100 C C . PHE A 1 268 ? -8.217 -12.456 -23.156 1.00 55.62 268 PHE A C 1
ATOM 2102 O O . PHE A 1 268 ? -7.174 -12.972 -23.550 1.00 55.62 268 PHE A O 1
ATOM 2109 N N . ALA A 1 269 ? -9.176 -12.037 -23.990 1.00 45.22 269 ALA A N 1
ATOM 2110 C CA . ALA A 1 269 ? -9.029 -12.102 -25.443 1.00 45.22 269 ALA A CA 1
ATOM 2111 C C . ALA A 1 269 ? -7.638 -11.587 -25.856 1.00 45.22 269 ALA A C 1
ATOM 2113 O O . ALA A 1 269 ? -7.168 -10.619 -25.243 1.00 45.22 269 ALA A O 1
ATOM 2114 N N . PRO A 1 270 ? -6.974 -12.208 -26.853 1.00 47.94 270 PRO A N 1
ATOM 2115 C CA . PRO A 1 270 ? -5.675 -11.739 -27.310 1.00 47.94 270 PRO A CA 1
ATOM 2116 C C . PRO A 1 270 ? -5.795 -10.243 -27.559 1.00 47.94 270 PRO A C 1
ATOM 2118 O O . PRO A 1 270 ? -6.671 -9.809 -28.317 1.00 47.94 270 PRO A O 1
ATOM 2121 N N . ARG A 1 271 ? -4.981 -9.453 -26.844 1.00 51.34 271 ARG A N 1
ATOM 2122 C CA . ARG A 1 271 ? -4.935 -8.006 -27.040 1.00 51.34 271 ARG A CA 1
ATOM 2123 C C . ARG A 1 271 ? -4.727 -7.825 -28.536 1.00 51.34 271 ARG A C 1
ATOM 2125 O O . ARG A 1 271 ? -3.729 -8.313 -29.063 1.00 51.34 271 ARG A O 1
ATOM 2132 N N . LYS A 1 272 ? -5.694 -7.217 -29.230 1.00 38.62 272 LYS A N 1
ATOM 2133 C CA . LYS A 1 272 ? -5.594 -6.912 -30.661 1.00 38.62 272 LYS A CA 1
ATOM 2134 C C . LYS A 1 272 ? -4.567 -5.794 -30.857 1.00 38.62 272 LYS A C 1
ATOM 2136 O O . LYS A 1 272 ? -4.871 -4.742 -31.391 1.00 38.62 272 LYS A O 1
ATOM 2141 N N . CYS A 1 273 ? -3.330 -6.025 -30.446 1.00 38.97 273 CYS A N 1
ATOM 2142 C CA . CYS A 1 273 ? -2.190 -5.401 -31.076 1.00 38.97 273 CYS A CA 1
ATOM 2143 C C . CYS A 1 273 ? -2.031 -6.143 -32.404 1.00 38.97 273 CYS A C 1
ATOM 2145 O O . CYS A 1 273 ? -1.296 -7.122 -32.504 1.00 38.97 273 CYS A O 1
ATOM 2147 N N . ALA A 1 274 ? -2.863 -5.772 -33.379 1.00 32.12 274 ALA A N 1
ATOM 2148 C CA . ALA A 1 274 ? -2.774 -6.299 -34.726 1.00 32.12 274 ALA A CA 1
ATOM 2149 C C . ALA A 1 274 ? -1.411 -5.890 -35.288 1.00 32.12 274 ALA A C 1
ATOM 2151 O O . ALA A 1 274 ? -1.202 -4.730 -35.623 1.00 32.12 274 ALA A O 1
ATOM 2152 N N . PHE A 1 275 ? -0.488 -6.841 -35.360 1.00 39.69 275 PHE A N 1
ATOM 2153 C CA . PHE A 1 275 ? 0.760 -6.680 -36.087 1.00 39.69 275 PHE A CA 1
ATOM 2154 C C . PHE A 1 275 ? 0.940 -7.912 -36.971 1.00 39.69 275 PHE A C 1
ATOM 2156 O O . PHE A 1 275 ? 1.440 -8.949 -36.536 1.00 39.69 275 PHE A O 1
ATOM 2163 N N . SER A 1 276 ? 0.424 -7.794 -38.196 1.00 29.41 276 SER A N 1
ATOM 2164 C CA . SER A 1 276 ? 1.043 -8.382 -39.386 1.00 29.41 276 SER A CA 1
ATOM 2165 C C . SER A 1 276 ? 2.261 -7.557 -39.771 1.00 29.41 276 SER A C 1
ATOM 2167 O O . SER A 1 276 ? 2.100 -6.313 -39.752 1.00 29.41 276 SER A O 1
#

Radius of gyration: 22.89 Å; chains: 1; bounding box: 50×37×71 Å

InterPro domains:
  IPR039980 MAP kinase-activating death domain protein [PTHR13008] (4-231)
  IPR056574 MAP kinase-activating death domain protein, death domain [PF23629] (33-106)
  IPR060049 MADD, penultimate PH-like domain [PF26658] (145-229)

Secondary structure (DSSP, 8-state):
---TTTS-GGGG-HHHHHHHHHHHHHHHHHHTT----HHHHHHHHHHS-HHHHHHHHHHHHHHHHHHHHHHHHHHHHTT--HHHHHHHHHHHHHHHT--HHHHHHHHHHHHGGGT--TT-SPPPPPGGGSSEEEEEEEE---TTSSSPPEEEEEEESSEEEEEETTS-EEEEEEGGGEEEEEEETTTTEEEEEEEETTEEEEEEEE-TTHHHHHHHHHHHHHHTT-EEEE-SSHHHHHHHH-SS-HHHHHHHHTT---EEEEEE-SSS--------

Organism: Rodentolepis nana (NCBI:txid102285)

pLDDT: mean 86.71, std 13.53, range [29.41, 98.25]